Protein AF-A0A942U4V6-F1 (afdb_monomer)

Organism: NCBI:txid2833579

InterPro domains:
  IPR005122 Uracil-DNA glycosylase-like [PF03167] (26-165)
  IPR036895 Uracil-DNA glycosylase-like domain superfamily [G3DSA:3.40.470.10] (9-203)
  IPR036895 Uracil-DNA glycosylase-like domain superfamily [SSF52141] (14-164)

Solvent-accessible surface area (backbone atoms only — not comparable to full-atom values): 12822 Å² total; per-residue (Å²): 128,82,71,68,55,72,85,58,89,78,57,79,30,54,64,57,66,100,65,53,72,56,73,56,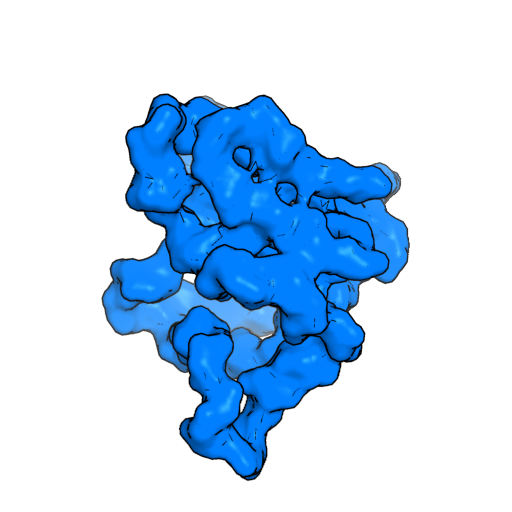49,36,28,42,75,58,9,42,26,35,38,32,34,48,48,51,73,40,62,74,82,61,47,62,72,77,74,80,55,61,48,44,55,62,38,30,56,72,61,53,86,80,80,66,99,82,76,65,88,76,42,66,71,63,54,52,35,47,66,28,26,53,72,62,44,72,22,52,46,33,85,63,24,31,16,35,36,42,45,30,74,34,39,30,69,54,100,46,66,82,60,34,71,90,45,70,43,69,59,56,49,49,50,54,47,59,66,26,45,56,38,50,50,50,44,69,58,32,88,93,42,57,76,46,48,31,40,37,21,40,20,65,73,31,37,62,51,44,45,69,72,35,42,70,71,61,44,98,85,70,47,76,74,89,59,60,54,48,68,22,60,39,76,48,88,94,46,77,41,72,28,38,38,35,50,63,37,56,67,90,77,48,55,72,67,58,26,42,54,51,17,53,56,52,49,60,55,49,68,76,79,109

Mean predicted aligned error: 9.07 Å

Nearest PDB structures (foldseek):
  5dmh-assembly1_A  TM=3.854E-01  e=7.808E-01  Cupriavidus necator H16
  8yo0-assembly1_A  TM=5.028E-01  e=3.844E+00  Homo sapiens
  8yp0-assembly1_A  TM=4.366E-01  e=3.220E+00  Homo sapiens
  1z2a-assembly1_A  TM=4.284E-01  e=4.325E+00  Mus musculus
  8fyt-assembly1_A  TM=3.192E-01  e=1.893E+00  Homo sapiens

Structure (mmCIF, N/CA/C/O backbone):
data_AF-A0A942U4V6-F1
#
_entry.id   AF-A0A942U4V6-F1
#
loop_
_atom_site.group_PDB
_atom_site.id
_atom_site.type_symbol
_atom_site.label_atom_id
_atom_site.label_alt_id
_atom_site.label_comp_id
_atom_site.label_asym_id
_atom_site.label_entity_id
_atom_site.label_seq_id
_atom_site.pdbx_PDB_ins_code
_atom_site.Cartn_x
_atom_site.Cartn_y
_atom_site.Cartn_z
_atom_site.occupancy
_atom_site.B_iso_or_equiv
_atom_site.auth_seq_id
_atom_site.auth_comp_id
_atom_site.auth_asym_id
_atom_site.auth_atom_id
_atom_site.pdbx_PDB_model_num
ATOM 1 N N . MET A 1 1 ? -7.421 8.532 -21.365 1.00 37.59 1 MET A N 1
ATOM 2 C CA . MET A 1 1 ? -6.337 9.389 -20.833 1.00 37.59 1 MET A CA 1
ATOM 3 C C . MET A 1 1 ? -5.077 8.546 -20.743 1.00 37.59 1 MET A C 1
ATOM 5 O O . MET A 1 1 ? -5.032 7.627 -19.939 1.00 37.59 1 MET A O 1
ATOM 9 N N . SER A 1 2 ? -4.100 8.791 -21.613 1.00 37.91 2 SER A N 1
ATOM 10 C CA . SER A 1 2 ? -2.783 8.152 -21.549 1.00 37.91 2 SER A CA 1
ATOM 11 C C . SER A 1 2 ? -2.014 8.687 -20.340 1.00 37.91 2 SER A C 1
ATOM 13 O O . SER A 1 2 ? -1.935 9.902 -20.167 1.00 37.91 2 SER A O 1
ATOM 15 N N . CYS A 1 3 ? -1.423 7.811 -19.525 1.00 40.84 3 CYS A N 1
ATOM 16 C CA . CYS A 1 3 ? -0.388 8.230 -18.584 1.00 40.84 3 CYS A CA 1
ATOM 17 C C . CYS A 1 3 ? 0.822 8.668 -19.415 1.00 40.84 3 CYS A C 1
ATOM 19 O O . CYS A 1 3 ? 1.577 7.829 -19.909 1.00 40.84 3 CYS A O 1
ATOM 21 N N . SER A 1 4 ? 0.992 9.972 -19.623 1.00 43.97 4 SER A N 1
ATOM 22 C CA . SER A 1 4 ? 2.191 10.540 -20.233 1.00 43.97 4 SER A CA 1
ATOM 23 C C . SER A 1 4 ? 3.357 10.446 -19.241 1.00 43.97 4 SER A C 1
ATOM 25 O O . SER A 1 4 ? 3.822 11.429 -18.676 1.00 43.97 4 SER A O 1
ATOM 27 N N . CYS A 1 5 ? 3.875 9.227 -19.062 1.00 48.19 5 CYS A N 1
ATOM 28 C CA . CYS A 1 5 ? 5.298 9.022 -18.761 1.00 48.19 5 CYS A CA 1
ATOM 29 C C . CYS A 1 5 ? 6.176 9.518 -19.939 1.00 48.19 5 CYS A C 1
ATOM 31 O O . CYS A 1 5 ? 7.380 9.716 -19.807 1.00 48.19 5 CYS A O 1
ATOM 33 N N . ILE A 1 6 ? 5.542 9.770 -21.087 1.00 39.44 6 ILE A N 1
ATOM 34 C CA . ILE A 1 6 ? 6.105 10.317 -22.312 1.00 39.44 6 ILE A CA 1
ATOM 35 C C . ILE A 1 6 ? 5.972 11.841 -22.248 1.00 39.44 6 ILE A C 1
ATOM 37 O O . ILE A 1 6 ? 4.879 12.346 -22.460 1.00 39.44 6 ILE A O 1
ATOM 41 N N . TYR A 1 7 ? 7.045 12.536 -21.868 1.00 36.88 7 TYR A N 1
ATOM 42 C CA . TYR A 1 7 ? 7.485 13.852 -22.389 1.00 36.88 7 TYR A CA 1
ATOM 43 C C . TYR A 1 7 ? 8.653 14.452 -21.571 1.00 36.88 7 TYR A C 1
ATOM 45 O O . TYR A 1 7 ? 8.867 15.660 -21.570 1.00 36.88 7 TYR A O 1
ATOM 53 N N . SER A 1 8 ? 9.487 13.630 -20.923 1.00 33.62 8 SER A N 1
ATOM 54 C CA . SER A 1 8 ? 10.860 14.045 -20.613 1.00 33.62 8 SER A CA 1
ATOM 55 C C . SER A 1 8 ? 11.837 12.993 -21.121 1.00 33.62 8 SER A C 1
ATOM 57 O O . SER A 1 8 ? 11.927 11.885 -20.594 1.00 33.62 8 SER A O 1
ATOM 59 N N . ILE A 1 9 ? 12.487 13.370 -22.217 1.00 38.22 9 ILE A N 1
ATOM 60 C CA . ILE A 1 9 ? 13.686 12.817 -22.848 1.00 38.22 9 ILE A CA 1
ATOM 61 C C . ILE A 1 9 ? 14.427 11.824 -21.925 1.00 38.22 9 ILE A C 1
ATOM 63 O O . ILE A 1 9 ? 14.943 12.222 -20.890 1.00 38.22 9 ILE A O 1
ATOM 67 N N . SER A 1 10 ? 14.470 10.551 -22.345 1.00 36.78 10 SER A N 1
ATOM 68 C CA . SER A 1 10 ? 15.216 9.397 -21.784 1.00 36.78 10 SER A CA 1
ATOM 69 C C . SER A 1 10 ? 14.518 8.410 -20.827 1.00 36.78 10 SER A C 1
ATOM 71 O O . SER A 1 10 ? 15.067 7.335 -20.580 1.00 36.78 10 SER A O 1
ATOM 73 N N . CYS A 1 11 ? 13.279 8.635 -20.376 1.00 42.03 11 CYS A N 1
ATOM 74 C CA . CYS A 1 11 ? 12.572 7.607 -19.592 1.00 42.03 11 CYS A CA 1
ATOM 75 C C . CYS A 1 11 ? 11.957 6.521 -20.498 1.00 42.03 11 CYS A C 1
ATOM 77 O O . CYS A 1 11 ? 10.941 6.749 -21.149 1.00 42.03 11 CYS A O 1
ATOM 79 N N . LYS A 1 12 ? 12.537 5.310 -20.521 1.00 50.81 12 LYS A N 1
ATOM 80 C CA . LYS A 1 12 ? 11.959 4.111 -21.175 1.00 50.81 12 LYS A CA 1
ATOM 81 C C . LYS A 1 12 ? 10.774 3.533 -20.378 1.00 50.81 12 LYS A C 1
ATOM 83 O O . LYS A 1 12 ? 10.746 2.340 -20.085 1.00 50.81 12 LYS A O 1
ATOM 88 N N . THR A 1 13 ? 9.821 4.366 -19.970 1.00 53.19 13 THR A N 1
ATOM 89 C CA . THR A 1 13 ? 8.661 3.943 -19.179 1.00 53.19 13 THR A CA 1
ATOM 90 C C . THR A 1 13 ? 7.388 4.161 -19.997 1.00 53.19 13 THR A C 1
ATOM 92 O O . THR A 1 13 ? 6.903 5.275 -20.158 1.00 53.19 13 THR A O 1
ATOM 95 N N . ASN A 1 14 ? 6.834 3.075 -20.542 1.00 58.12 14 ASN A N 1
ATOM 96 C CA . ASN A 1 14 ? 5.580 3.104 -21.297 1.00 58.12 14 ASN A CA 1
ATOM 97 C C . ASN A 1 14 ? 4.469 2.445 -20.474 1.00 58.12 14 ASN A C 1
ATOM 99 O O . ASN A 1 14 ? 4.614 1.313 -20.006 1.00 58.12 14 ASN A O 1
ATOM 103 N N . TYR A 1 15 ? 3.350 3.149 -20.302 1.00 64.25 15 TYR A N 1
ATOM 104 C CA . TYR A 1 15 ? 2.094 2.528 -19.891 1.00 64.25 15 TYR A CA 1
ATOM 105 C C . TYR A 1 15 ? 1.341 2.126 -21.158 1.00 64.25 15 TYR A C 1
ATOM 107 O O . TYR A 1 15 ? 0.675 2.951 -21.776 1.00 64.25 15 TYR A O 1
ATOM 115 N N . ASN A 1 16 ? 1.494 0.869 -21.564 1.00 67.88 16 ASN A N 1
ATOM 116 C CA . ASN A 1 16 ? 0.829 0.309 -22.736 1.00 67.88 16 ASN A CA 1
ATOM 117 C C . ASN A 1 16 ? -0.056 -0.858 -22.288 1.00 67.88 16 ASN A C 1
ATOM 119 O O . ASN A 1 16 ? 0.335 -2.023 -22.343 1.00 67.88 16 ASN A O 1
ATOM 123 N N . ARG A 1 17 ? -1.212 -0.509 -21.720 1.00 68.62 17 ARG A N 1
ATOM 124 C CA . ARG A 1 17 ? -2.234 -1.448 -21.252 1.00 68.62 17 ARG A CA 1
ATOM 125 C C . ARG A 1 17 ? -3.600 -0.978 -21.749 1.00 68.62 17 ARG A C 1
ATOM 127 O O . ARG A 1 17 ? -3.789 0.213 -21.984 1.00 68.62 17 ARG A O 1
ATOM 134 N N . ASP A 1 18 ? -4.523 -1.914 -21.897 1.00 70.88 18 ASP A N 1
ATOM 135 C CA . ASP A 1 18 ? -5.889 -1.729 -22.403 1.00 70.88 18 ASP A CA 1
ATOM 136 C C . ASP A 1 18 ? -6.878 -1.187 -21.355 1.00 70.88 18 ASP A C 1
ATOM 138 O O . ASP A 1 18 ? -8.040 -0.943 -21.662 1.00 70.88 18 ASP A O 1
ATOM 142 N N . TYR A 1 19 ? -6.408 -0.942 -20.133 1.00 72.75 19 TYR A N 1
ATOM 143 C CA . TYR A 1 19 ? -7.179 -0.364 -19.034 1.00 72.75 19 TYR A CA 1
ATOM 144 C C . TYR A 1 19 ? -6.554 0.938 -18.522 1.00 72.75 19 TYR A C 1
ATOM 146 O O . TYR A 1 19 ? -5.399 1.256 -18.807 1.00 72.75 19 TYR A O 1
ATOM 154 N N . ASN A 1 20 ? -7.310 1.716 -17.750 1.00 82.06 20 ASN A N 1
ATOM 155 C CA . ASN A 1 20 ? -6.855 2.983 -17.192 1.00 82.06 20 ASN A CA 1
ATOM 156 C C . ASN A 1 20 ? -5.813 2.758 -16.074 1.00 82.06 20 ASN A C 1
ATOM 158 O O . ASN A 1 20 ? -5.966 1.849 -15.254 1.00 82.06 20 ASN A O 1
ATOM 162 N N . PRO A 1 21 ? -4.781 3.614 -15.950 1.00 83.50 21 PRO A N 1
ATOM 163 C CA . PRO A 1 21 ? -3.884 3.646 -14.792 1.00 83.50 21 PRO A CA 1
ATOM 164 C C . PRO A 1 21 ? -4.571 3.561 -13.417 1.00 83.50 21 PRO A C 1
ATOM 166 O O . PRO A 1 21 ? -4.010 2.959 -12.499 1.00 83.50 21 PRO A O 1
ATOM 169 N N . THR A 1 22 ? -5.774 4.121 -13.260 1.00 87.31 22 THR A N 1
ATOM 170 C CA . THR A 1 22 ? -6.566 4.047 -12.016 1.00 87.31 22 THR A CA 1
ATOM 171 C C . THR A 1 22 ? -7.142 2.656 -11.747 1.00 87.31 22 THR A C 1
ATOM 173 O O . THR A 1 22 ? -7.401 2.305 -10.604 1.00 87.31 22 THR A O 1
ATOM 176 N N . GLU A 1 23 ? -7.279 1.817 -12.768 1.00 84.25 23 GLU A N 1
ATOM 177 C CA . GLU A 1 23 ? -7.755 0.431 -12.666 1.00 84.25 23 GLU A CA 1
ATOM 178 C C . GLU A 1 23 ? -6.598 -0.562 -12.456 1.00 84.25 23 GLU A C 1
ATOM 180 O O . GLU A 1 23 ? -6.779 -1.782 -12.522 1.00 84.25 23 GLU A O 1
ATOM 185 N N . PHE A 1 24 ? -5.370 -0.067 -12.264 1.00 85.88 24 PHE A N 1
ATOM 186 C CA . PHE A 1 24 ? -4.205 -0.912 -12.034 1.00 85.88 24 PHE A CA 1
ATOM 187 C C . PHE A 1 24 ? -4.202 -1.458 -10.603 1.00 85.88 24 PHE A C 1
ATOM 189 O O . PHE A 1 24 ? -3.824 -0.751 -9.670 1.00 85.88 24 PHE A O 1
ATOM 196 N N . PHE A 1 25 ? -4.590 -2.725 -10.471 1.00 85.44 25 PHE A N 1
ATOM 197 C CA . PHE A 1 25 ? -4.471 -3.543 -9.270 1.00 85.44 25 PHE A CA 1
ATOM 198 C C . PHE A 1 25 ? -4.084 -4.971 -9.653 1.00 85.44 25 PHE A C 1
ATOM 200 O O . PHE A 1 25 ? -4.467 -5.464 -10.716 1.00 85.44 25 PHE A O 1
ATOM 207 N N . PHE A 1 26 ? -3.382 -5.639 -8.750 1.00 83.81 26 PHE A N 1
ATOM 208 C CA . PHE A 1 26 ? -3.315 -7.088 -8.677 1.00 83.81 26 PHE A CA 1
ATOM 209 C C . PHE A 1 26 ? -4.116 -7.570 -7.459 1.00 83.81 26 PHE A C 1
ATOM 211 O O . PHE A 1 26 ? -4.042 -6.965 -6.386 1.00 83.81 26 PHE A O 1
ATOM 218 N N . GLY A 1 27 ? -4.874 -8.657 -7.619 1.00 83.12 27 GLY A N 1
ATOM 219 C CA . GLY A 1 27 ? -5.820 -9.133 -6.604 1.00 83.12 27 GLY A CA 1
ATOM 220 C C . GLY A 1 27 ? -7.146 -8.365 -6.611 1.00 83.12 27 GLY A C 1
ATOM 221 O O . GLY A 1 27 ? -7.486 -7.715 -7.597 1.00 83.12 27 GLY A O 1
ATOM 222 N N . TYR A 1 28 ? -7.903 -8.465 -5.516 1.00 87.56 28 TYR A N 1
ATOM 223 C CA . TYR A 1 28 ? -9.231 -7.859 -5.383 1.00 87.56 28 TYR A CA 1
ATOM 224 C C . TYR A 1 28 ? -9.128 -6.413 -4.875 1.00 87.56 28 TYR A C 1
ATOM 226 O O . TYR A 1 28 ? -8.723 -6.231 -3.729 1.00 87.56 28 TYR A O 1
ATOM 234 N N . PRO A 1 29 ? -9.527 -5.381 -5.642 1.00 91.06 29 PRO A N 1
ATOM 235 C CA . PRO A 1 29 ? -9.407 -3.978 -5.219 1.00 91.06 29 PRO A CA 1
ATOM 236 C C . PRO A 1 29 ? -10.124 -3.636 -3.899 1.00 91.06 29 PRO A C 1
ATOM 238 O O . PRO A 1 29 ? -9.647 -2.786 -3.156 1.00 91.06 29 PRO A O 1
ATOM 241 N N . ASN A 1 30 ? -11.202 -4.354 -3.559 1.00 93.12 30 ASN A N 1
ATOM 242 C CA . ASN A 1 30 ? -11.940 -4.219 -2.290 1.00 93.12 30 ASN A CA 1
ATOM 243 C C . ASN A 1 30 ? -11.278 -4.940 -1.100 1.00 93.12 30 ASN A C 1
ATOM 245 O O . ASN A 1 30 ? -11.906 -5.199 -0.081 1.00 93.12 30 ASN A O 1
ATOM 249 N N . SER A 1 31 ? -10.006 -5.320 -1.219 1.00 93.75 31 SER A N 1
ATOM 250 C CA . SER A 1 31 ? -9.275 -5.949 -0.119 1.00 93.75 31 SER A CA 1
ATOM 251 C C . SER A 1 31 ? -9.104 -4.998 1.064 1.00 93.75 31 SER A C 1
ATOM 253 O O . SER A 1 31 ? -8.770 -3.826 0.887 1.00 93.75 31 SER A O 1
ATOM 255 N N . LYS A 1 32 ? -9.199 -5.535 2.288 1.00 95.50 32 LYS A N 1
ATOM 256 C CA . LYS A 1 32 ? -8.973 -4.768 3.526 1.00 95.50 32 LYS A CA 1
ATOM 257 C C . LYS A 1 32 ? -7.544 -4.227 3.637 1.00 95.50 32 LYS A C 1
ATOM 259 O O . LYS A 1 32 ? -7.314 -3.259 4.363 1.00 95.50 32 LYS A O 1
ATOM 264 N N . ILE A 1 33 ? -6.588 -4.877 2.972 1.00 97.75 33 ILE A N 1
ATOM 265 C CA . ILE A 1 33 ? -5.169 -4.522 2.989 1.00 97.75 33 ILE A CA 1
ATOM 266 C C . ILE A 1 33 ? -4.728 -4.169 1.573 1.00 97.75 33 ILE A C 1
ATOM 268 O O . ILE A 1 33 ? -4.885 -4.970 0.649 1.00 97.75 33 ILE A O 1
ATOM 272 N N . TRP A 1 34 ? -4.123 -2.996 1.409 1.00 97.50 34 TRP A N 1
ATOM 273 C CA . TRP A 1 34 ? -3.463 -2.595 0.170 1.00 97.50 34 TRP A CA 1
ATOM 274 C C . TRP A 1 34 ? -1.949 -2.562 0.367 1.00 97.50 34 TRP A C 1
ATOM 276 O O . TRP A 1 34 ? -1.432 -1.838 1.214 1.00 97.50 34 TRP A O 1
ATOM 286 N N . LEU A 1 35 ? -1.222 -3.320 -0.448 1.00 96.38 35 LEU A N 1
ATOM 287 C CA . LEU A 1 35 ? 0.225 -3.224 -0.592 1.00 96.38 35 LEU A CA 1
ATOM 288 C C . LEU A 1 35 ? 0.546 -2.288 -1.756 1.00 96.38 35 LEU A C 1
ATOM 290 O O . LEU A 1 35 ? 0.218 -2.587 -2.902 1.00 96.38 35 LEU A O 1
ATOM 294 N N . ILE A 1 36 ? 1.215 -1.174 -1.472 1.00 96.12 36 ILE A N 1
ATOM 295 C CA . ILE A 1 36 ? 1.564 -0.188 -2.493 1.00 96.12 36 ILE A CA 1
ATOM 296 C C . ILE A 1 36 ? 3.058 -0.278 -2.797 1.00 96.12 36 ILE A C 1
ATOM 298 O O . ILE A 1 36 ? 3.899 0.069 -1.963 1.00 96.12 36 ILE A O 1
ATOM 302 N N . GLY A 1 37 ? 3.379 -0.768 -3.993 1.00 92.44 37 GLY A N 1
ATOM 303 C CA . GLY A 1 37 ? 4.720 -0.780 -4.561 1.00 92.44 37 GLY A CA 1
ATOM 304 C C . GLY A 1 37 ? 5.091 0.550 -5.214 1.00 92.44 37 GLY A C 1
ATOM 305 O O . GLY A 1 37 ? 4.289 1.480 -5.324 1.00 92.44 37 GLY A O 1
ATOM 306 N N . VAL A 1 38 ? 6.353 0.670 -5.624 1.00 88.25 38 VAL A N 1
ATOM 307 C CA . VAL A 1 38 ? 6.821 1.876 -6.313 1.00 88.25 38 VAL A CA 1
ATOM 308 C C . VAL A 1 38 ? 6.409 1.838 -7.779 1.00 88.25 38 VAL A C 1
ATOM 310 O O . VAL A 1 38 ? 5.795 2.788 -8.261 1.00 88.25 38 VAL A O 1
ATOM 313 N N . ASN A 1 39 ? 6.759 0.759 -8.475 1.00 86.12 39 ASN A N 1
ATOM 314 C CA . ASN A 1 39 ? 6.426 0.529 -9.867 1.00 86.12 39 ASN A CA 1
ATOM 315 C C . ASN A 1 39 ? 6.548 -0.965 -10.222 1.00 86.12 39 ASN A C 1
ATOM 317 O O . ASN A 1 39 ? 7.332 -1.686 -9.592 1.00 86.12 39 ASN A O 1
ATOM 321 N N . PRO A 1 40 ? 5.889 -1.407 -11.304 1.00 77.44 40 PRO A N 1
ATOM 322 C CA . PRO A 1 40 ? 6.093 -2.735 -11.856 1.00 77.44 40 PRO A CA 1
ATOM 323 C C . PRO A 1 40 ? 7.526 -2.904 -12.384 1.00 77.44 40 PRO A C 1
ATOM 325 O O . PRO A 1 40 ? 7.938 -2.208 -13.320 1.00 77.44 40 PRO A O 1
ATOM 328 N N . ALA A 1 41 ? 8.264 -3.864 -11.822 1.00 71.25 41 ALA A N 1
ATOM 329 C CA . ALA A 1 41 ? 9.580 -4.257 -12.316 1.00 71.25 41 ALA A CA 1
ATOM 330 C C . ALA A 1 41 ? 9.447 -5.264 -13.471 1.00 71.25 41 ALA A C 1
ATOM 332 O O . ALA A 1 41 ? 8.766 -6.281 -13.337 1.00 71.25 41 ALA A O 1
ATOM 333 N N . GLY A 1 42 ? 10.111 -5.008 -14.598 1.00 63.19 42 GLY A N 1
ATOM 334 C CA . GLY A 1 42 ? 10.118 -5.940 -15.727 1.00 63.19 42 GLY A CA 1
ATOM 335 C C . GLY A 1 42 ? 11.015 -5.495 -16.884 1.00 63.19 42 GLY A C 1
ATOM 336 O O . GLY A 1 42 ? 11.343 -4.311 -16.991 1.00 63.19 42 GLY A O 1
ATOM 337 N N . PRO A 1 43 ? 11.442 -6.423 -17.759 1.00 54.09 43 PRO A N 1
ATOM 338 C CA . PRO A 1 43 ? 12.219 -6.077 -18.946 1.00 54.09 43 PRO A CA 1
ATOM 339 C C . PRO A 1 43 ? 11.393 -5.192 -19.895 1.00 54.09 43 PRO A C 1
ATOM 341 O O . PRO A 1 43 ? 10.191 -5.397 -20.059 1.00 54.09 43 PRO A O 1
ATOM 344 N N . VAL A 1 44 ? 12.046 -4.219 -20.545 1.00 51.03 44 VAL A N 1
ATOM 345 C CA . VAL A 1 44 ? 11.405 -3.203 -21.416 1.00 51.03 44 VAL A CA 1
ATOM 346 C C . VAL A 1 44 ? 10.553 -3.838 -22.527 1.00 51.03 44 VAL A C 1
ATOM 348 O O . VAL A 1 44 ? 9.525 -3.291 -22.920 1.00 51.03 44 VAL A O 1
ATOM 351 N N . GLU A 1 45 ? 10.947 -5.020 -22.995 1.00 47.50 45 GLU A N 1
ATOM 352 C CA . GLU A 1 45 ? 10.303 -5.768 -24.082 1.00 47.50 45 GLU A CA 1
ATOM 353 C C . GLU A 1 45 ? 8.951 -6.392 -23.686 1.00 47.50 45 GLU A C 1
ATOM 355 O O . GLU A 1 45 ? 8.109 -6.623 -24.545 1.00 47.50 45 GLU A O 1
ATOM 360 N N . GLN A 1 46 ? 8.686 -6.588 -22.387 1.00 49.28 46 GLN A N 1
ATOM 361 C CA . GLN A 1 46 ? 7.396 -7.090 -21.880 1.00 49.28 46 GLN A CA 1
ATOM 362 C C . GLN A 1 46 ? 6.353 -5.976 -21.677 1.00 49.28 46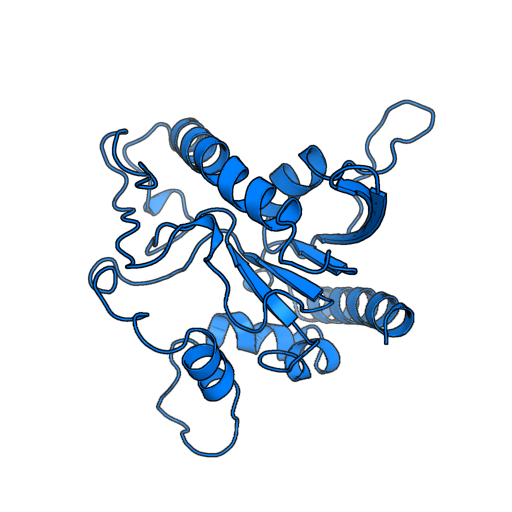 GLN A C 1
ATOM 364 O O . GLN A 1 46 ? 5.270 -6.220 -21.146 1.00 49.28 46 GLN A O 1
ATOM 369 N N . SER A 1 47 ? 6.660 -4.749 -22.111 1.00 47.88 47 SER A N 1
ATOM 370 C CA . SER A 1 47 ? 5.750 -3.600 -22.034 1.00 47.88 47 SER A CA 1
ATOM 371 C C . SER A 1 47 ? 4.540 -3.700 -22.971 1.00 47.88 47 SER A C 1
ATOM 373 O O . SER A 1 47 ? 3.630 -2.886 -22.853 1.00 47.88 47 SER A O 1
ATOM 375 N N . GLY A 1 48 ? 4.496 -4.688 -23.871 1.00 41.75 48 GLY A N 1
ATOM 376 C CA . GLY A 1 48 ? 3.345 -4.980 -24.722 1.00 41.75 48 GLY A CA 1
ATOM 377 C C . GLY A 1 48 ? 2.642 -6.272 -24.308 1.00 41.75 48 GLY A C 1
ATOM 378 O O . GLY A 1 48 ? 3.238 -7.342 -24.316 1.00 41.75 48 GLY A O 1
ATOM 379 N N . ASN A 1 49 ? 1.352 -6.173 -23.995 1.00 40.28 49 ASN A N 1
ATOM 380 C CA . ASN A 1 49 ? 0.363 -7.261 -24.035 1.00 40.28 49 ASN A CA 1
ATOM 381 C C . ASN A 1 49 ? 0.449 -8.417 -23.013 1.00 40.28 49 ASN A C 1
ATOM 383 O O . ASN A 1 49 ? -0.469 -9.233 -22.975 1.00 40.28 49 ASN A O 1
ATOM 387 N N . HIS A 1 50 ? 1.453 -8.506 -22.135 1.00 40.47 50 HIS A N 1
ATOM 388 C CA . HIS A 1 50 ? 1.578 -9.665 -21.225 1.00 40.47 50 HIS A CA 1
ATOM 389 C C . HIS A 1 50 ? 0.669 -9.667 -19.978 1.00 40.47 50 HIS A C 1
ATOM 391 O O . HIS A 1 50 ? 0.666 -10.647 -19.239 1.00 40.47 50 HIS A O 1
ATOM 397 N N . PHE A 1 51 ? -0.128 -8.620 -19.749 1.00 47.66 51 PHE A N 1
ATOM 398 C CA . PHE A 1 51 ? -1.069 -8.540 -18.616 1.00 47.66 51 PHE A CA 1
ATOM 399 C C . PHE A 1 51 ? -2.527 -8.346 -19.071 1.00 47.66 51 PHE A C 1
ATOM 401 O O . PHE A 1 51 ? -3.313 -7.718 -18.371 1.00 47.66 51 PHE A O 1
ATOM 408 N N . VAL A 1 52 ? -2.867 -8.863 -20.258 1.00 39.78 52 VAL A N 1
ATOM 409 C CA . VAL A 1 52 ? -4.202 -8.768 -20.896 1.00 39.78 52 VAL A CA 1
ATOM 410 C C . VAL A 1 52 ? -5.104 -9.970 -20.528 1.00 39.78 52 VAL A C 1
ATOM 412 O O . VAL A 1 52 ? -6.153 -10.196 -21.115 1.00 39.78 52 VAL A O 1
ATOM 415 N N . GLY A 1 53 ? -4.713 -10.771 -19.534 1.00 43.44 53 GLY A N 1
ATOM 416 C CA . GLY A 1 53 ? -5.573 -11.791 -18.921 1.00 43.44 53 GLY A CA 1
ATOM 417 C C . GLY A 1 53 ? -6.100 -11.305 -17.575 1.00 43.44 53 GLY A C 1
ATOM 418 O O . GLY A 1 53 ? -5.448 -10.463 -16.959 1.00 43.44 53 GLY A O 1
ATOM 419 N N . ASP A 1 54 ? -7.249 -11.835 -17.128 1.00 46.84 54 ASP A N 1
ATOM 420 C CA . ASP A 1 54 ? -7.882 -11.548 -15.830 1.00 46.84 54 ASP A CA 1
ATOM 421 C C . ASP A 1 54 ? -6.819 -11.242 -14.763 1.00 46.84 54 ASP A C 1
ATOM 423 O O . ASP A 1 54 ? -6.114 -12.141 -14.296 1.00 46.84 54 ASP A O 1
ATOM 427 N N . LYS A 1 55 ? -6.657 -9.954 -14.410 1.00 56.72 55 LYS A N 1
ATOM 428 C CA . LYS A 1 55 ? -5.634 -9.458 -13.458 1.00 56.72 55 LYS A CA 1
ATOM 429 C C . LYS A 1 55 ? -5.655 -10.259 -12.161 1.00 56.72 55 LYS A C 1
ATOM 431 O O . LYS A 1 55 ? -4.632 -10.465 -11.507 1.00 56.72 55 LYS A O 1
ATOM 436 N N . LEU A 1 56 ? -6.861 -10.702 -11.827 1.00 52.38 56 LEU A N 1
ATOM 437 C CA . LEU A 1 56 ? -7.179 -11.574 -10.731 1.00 52.38 56 LEU A CA 1
ATOM 438 C C . LEU A 1 56 ? -6.636 -12.989 -10.947 1.00 52.38 56 LEU A C 1
ATOM 440 O O . LEU A 1 56 ? -5.880 -13.452 -10.110 1.00 52.38 56 LEU A O 1
ATOM 444 N N . ASN A 1 57 ? -6.924 -13.640 -12.075 1.00 50.28 57 ASN A N 1
ATOM 445 C CA . ASN A 1 57 ? -6.429 -14.984 -12.375 1.00 50.28 57 ASN A CA 1
ATOM 446 C C . ASN A 1 57 ? -4.901 -15.026 -12.475 1.00 50.28 57 ASN A C 1
ATOM 448 O O . ASN A 1 57 ? -4.293 -15.933 -11.920 1.00 50.28 57 ASN A O 1
ATOM 452 N N . HIS A 1 58 ? -4.244 -14.040 -13.095 1.00 55.69 58 HIS A N 1
ATOM 453 C CA . HIS A 1 58 ? -2.773 -14.017 -13.161 1.00 55.69 58 HIS A CA 1
ATOM 454 C C . HIS A 1 58 ? -2.134 -13.884 -11.770 1.00 55.69 58 HIS A C 1
ATOM 456 O O . HIS A 1 58 ? -1.152 -14.559 -11.463 1.00 55.69 58 HIS A O 1
ATOM 462 N N . PHE A 1 59 ? -2.724 -13.060 -10.900 1.00 60.72 59 PHE A N 1
ATOM 463 C CA . PHE A 1 59 ? -2.283 -12.923 -9.514 1.00 60.72 59 PHE A CA 1
ATOM 464 C C . PHE A 1 59 ? -2.608 -14.177 -8.687 1.00 60.72 59 PHE A C 1
ATOM 466 O O . PHE A 1 59 ? -1.707 -14.742 -8.082 1.00 60.72 59 PHE A O 1
ATOM 473 N N . ILE A 1 60 ? -3.850 -14.668 -8.716 1.00 55.41 60 ILE A N 1
ATOM 474 C CA . ILE A 1 60 ? -4.313 -15.870 -8.001 1.00 55.41 60 ILE A CA 1
ATOM 475 C C . ILE A 1 60 ? -3.515 -17.106 -8.413 1.00 55.41 60 ILE A C 1
ATOM 477 O O . ILE A 1 60 ? -3.017 -17.820 -7.545 1.00 55.41 60 ILE A O 1
ATOM 481 N N . HIS A 1 61 ? -3.337 -17.353 -9.714 1.00 53.06 61 HIS A N 1
ATOM 482 C CA . HIS A 1 61 ? -2.515 -18.466 -10.188 1.00 53.06 61 HIS A CA 1
ATOM 483 C C . HIS A 1 61 ? -1.061 -18.298 -9.737 1.00 53.06 61 HIS A C 1
ATOM 485 O O . HIS A 1 61 ? -0.461 -19.284 -9.312 1.00 53.06 61 HIS A O 1
AT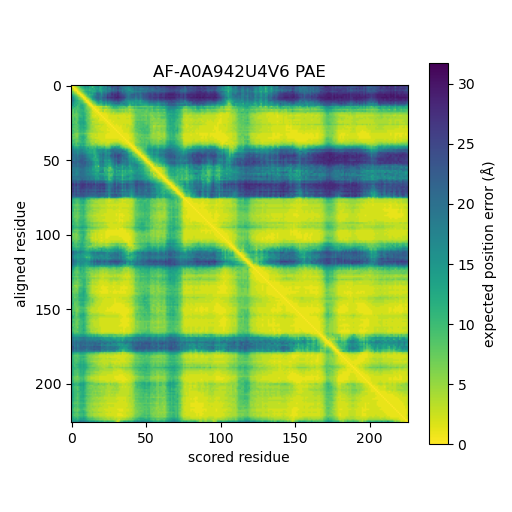OM 491 N N . GLY A 1 62 ? -0.546 -17.061 -9.715 1.00 51.75 62 GLY A N 1
ATOM 492 C CA . GLY A 1 62 ? 0.758 -16.685 -9.158 1.00 51.75 62 GLY A CA 1
ATOM 493 C C . GLY A 1 62 ? 1.022 -17.134 -7.720 1.00 51.75 62 GLY A C 1
ATOM 494 O O . GLY A 1 62 ? 2.172 -17.405 -7.373 1.00 51.75 62 GLY A O 1
ATOM 495 N N . PHE A 1 63 ? -0.028 -17.250 -6.902 1.00 53.06 63 PHE A N 1
ATOM 496 C CA . PHE A 1 63 ? 0.040 -17.716 -5.511 1.00 53.06 63 PHE A CA 1
ATOM 497 C C . PHE A 1 63 ? -0.578 -19.097 -5.285 1.00 53.06 63 PHE A C 1
ATOM 499 O O . PHE A 1 63 ? -0.494 -19.621 -4.174 1.00 53.06 63 PHE A O 1
ATOM 506 N N . SER A 1 64 ? -1.181 -19.712 -6.305 1.00 50.94 64 SER A N 1
ATOM 507 C CA . SER A 1 64 ? -1.648 -21.092 -6.222 1.00 50.94 64 SER A CA 1
ATOM 508 C C . SER A 1 64 ? -0.421 -22.005 -6.173 1.00 50.94 64 SER A C 1
ATOM 510 O O . SER A 1 64 ? 0.202 -22.319 -7.186 1.00 50.94 64 SER A O 1
ATOM 512 N N . LEU A 1 65 ? -0.043 -22.384 -4.950 1.00 48.97 65 LEU A N 1
ATOM 513 C CA . LEU A 1 65 ? 1.132 -23.191 -4.607 1.00 48.97 65 LEU A CA 1
ATOM 514 C C . LEU A 1 65 ? 1.114 -24.610 -5.200 1.00 48.97 65 LEU A C 1
ATOM 516 O O . LEU A 1 65 ? 2.050 -25.373 -4.965 1.00 48.97 65 LEU A O 1
ATOM 520 N N . GLU A 1 66 ? 0.068 -24.995 -5.932 1.00 45.22 66 GLU A N 1
ATOM 521 C CA . GLU A 1 66 ? -0.246 -26.409 -6.071 1.00 45.22 66 GLU A CA 1
ATOM 522 C C . GLU A 1 66 ? 0.413 -27.143 -7.236 1.00 45.22 66 GLU A C 1
ATOM 524 O O . GLU A 1 66 ? 0.544 -28.348 -7.089 1.00 45.22 66 GLU A O 1
ATOM 529 N N . ASN A 1 67 ? 0.891 -26.538 -8.339 1.00 38.47 67 ASN A N 1
ATOM 530 C CA . ASN A 1 67 ? 1.258 -27.401 -9.486 1.00 38.47 67 ASN A CA 1
ATOM 531 C C . ASN A 1 67 ? 2.398 -27.006 -10.439 1.00 38.47 67 ASN A C 1
ATOM 533 O O . ASN A 1 67 ? 2.564 -27.697 -11.441 1.00 38.47 67 ASN A O 1
ATOM 537 N N . ASP A 1 68 ? 3.235 -25.990 -10.188 1.00 43.66 68 ASP A N 1
ATOM 538 C CA . ASP A 1 68 ? 4.311 -25.725 -11.165 1.00 43.66 68 ASP A CA 1
ATOM 539 C C . ASP A 1 68 ? 5.581 -25.081 -10.582 1.00 43.66 68 ASP A C 1
ATOM 541 O O . ASP A 1 68 ? 5.700 -23.862 -10.443 1.00 43.66 68 ASP A O 1
ATOM 545 N N . LYS A 1 69 ? 6.578 -25.921 -10.264 1.00 41.31 69 LYS A N 1
ATOM 546 C CA . LYS A 1 69 ? 7.878 -25.516 -9.688 1.00 41.31 69 LYS A CA 1
ATOM 547 C C . LYS A 1 69 ? 8.723 -24.622 -10.612 1.00 41.31 69 LYS A C 1
ATOM 549 O O . LYS A 1 69 ? 9.703 -24.052 -10.145 1.00 41.31 69 LYS A O 1
ATOM 554 N N . ASN A 1 70 ? 8.359 -24.478 -11.890 1.00 40.56 70 ASN A N 1
ATOM 555 C CA . ASN A 1 70 ? 9.166 -23.773 -12.894 1.00 40.56 70 ASN A CA 1
ATOM 556 C C . ASN A 1 70 ? 8.507 -22.523 -13.501 1.00 40.56 70 ASN A C 1
ATOM 558 O O . ASN A 1 70 ? 9.133 -21.864 -14.333 1.00 40.56 70 ASN A O 1
ATOM 562 N N . LYS A 1 71 ? 7.278 -22.155 -13.111 1.00 41.34 71 LYS A N 1
ATOM 563 C CA . LYS A 1 71 ? 6.517 -21.126 -13.847 1.00 41.34 71 LYS A CA 1
ATOM 564 C C . LYS A 1 71 ? 6.628 -19.700 -13.316 1.00 41.34 71 LYS A C 1
ATOM 566 O O . LYS A 1 71 ? 6.210 -18.765 -13.996 1.00 41.34 71 LYS A O 1
ATOM 571 N N . TYR A 1 72 ? 7.243 -19.492 -12.156 1.00 41.00 72 TYR A N 1
ATOM 572 C CA . TYR A 1 72 ? 7.247 -18.177 -11.527 1.00 41.00 72 TYR A CA 1
ATOM 573 C C . TYR A 1 72 ? 8.652 -17.608 -11.342 1.00 41.00 72 TYR A C 1
ATOM 575 O O . TYR A 1 72 ? 9.320 -17.826 -10.341 1.00 41.00 72 TYR A O 1
ATOM 583 N N . LYS A 1 73 ? 9.083 -16.797 -12.312 1.00 42.19 73 LYS A N 1
ATOM 584 C CA . LYS A 1 73 ? 10.102 -15.751 -12.100 1.00 42.19 73 LYS A CA 1
ATOM 585 C C . LYS A 1 73 ? 9.485 -14.413 -11.650 1.00 42.19 73 LYS A C 1
ATOM 587 O O . LYS A 1 73 ? 10.219 -13.477 -11.362 1.00 42.19 73 LYS A O 1
ATOM 592 N N . GLN A 1 74 ? 8.153 -14.337 -11.530 1.00 44.62 74 GLN A N 1
ATOM 593 C CA . GLN A 1 74 ? 7.427 -13.233 -10.877 1.00 44.62 74 GLN A CA 1
ATOM 594 C C . GLN A 1 74 ? 7.352 -13.364 -9.335 1.00 44.62 74 GLN A C 1
ATOM 596 O O . GLN A 1 74 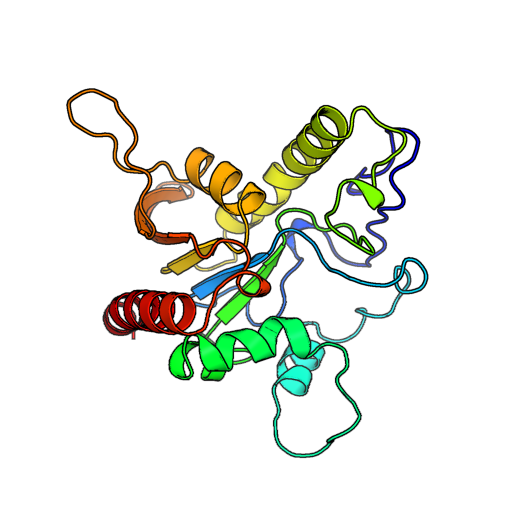? 6.923 -12.426 -8.669 1.00 44.62 74 GLN A O 1
ATOM 601 N N . THR A 1 75 ? 7.792 -14.481 -8.737 1.00 51.66 75 THR A N 1
ATOM 602 C CA . THR A 1 75 ? 7.572 -14.799 -7.307 1.00 51.66 75 THR A CA 1
ATOM 603 C C . THR A 1 75 ? 8.650 -14.332 -6.329 1.00 51.66 75 THR A C 1
ATOM 605 O O . THR A 1 75 ? 8.465 -14.510 -5.127 1.00 51.66 75 THR A O 1
ATOM 608 N N . ASP A 1 76 ? 9.735 -13.682 -6.760 1.00 66.06 76 ASP A N 1
ATOM 609 C CA . ASP A 1 76 ? 10.745 -13.207 -5.796 1.00 66.06 76 ASP A CA 1
ATOM 610 C C . ASP A 1 76 ? 10.237 -12.005 -4.979 1.00 66.06 76 ASP A C 1
ATOM 612 O O . ASP A 1 76 ? 10.454 -11.933 -3.775 1.00 66.06 76 ASP A O 1
ATOM 616 N N . TYR A 1 77 ? 9.484 -11.078 -5.586 1.00 78.31 77 TYR A N 1
ATOM 617 C CA . TYR A 1 77 ? 8.980 -9.907 -4.858 1.00 78.31 77 TYR A CA 1
ATOM 618 C C . TYR A 1 77 ? 7.975 -10.286 -3.763 1.00 78.31 77 TYR A C 1
ATOM 620 O O . TYR A 1 77 ? 8.205 -10.000 -2.588 1.00 78.31 77 TYR A O 1
ATOM 628 N N . PHE A 1 78 ? 6.876 -10.947 -4.134 1.00 82.25 78 PHE A N 1
ATOM 629 C CA . PHE A 1 78 ? 5.829 -11.295 -3.176 1.00 82.25 78 PHE A CA 1
ATOM 630 C C . PHE A 1 78 ? 6.238 -12.443 -2.245 1.00 82.25 78 PHE A C 1
ATOM 632 O O . PHE A 1 78 ? 5.894 -12.421 -1.065 1.00 82.25 78 PHE A O 1
ATOM 639 N N . GLY A 1 79 ? 7.040 -13.403 -2.725 1.00 80.81 79 GLY A N 1
ATOM 640 C CA . GLY A 1 79 ? 7.571 -14.500 -1.908 1.00 80.81 79 GLY A CA 1
ATOM 641 C C . GLY A 1 79 ? 8.416 -14.016 -0.728 1.00 80.81 79 GLY A C 1
ATOM 642 O O . GLY A 1 79 ? 8.423 -14.634 0.334 1.00 80.81 79 GLY A O 1
ATOM 643 N N . ARG A 1 80 ? 9.062 -12.847 -0.839 1.00 85.44 80 ARG A N 1
ATOM 644 C CA . ARG A 1 80 ? 9.812 -12.246 0.278 1.00 85.44 80 ARG A CA 1
ATOM 645 C C . ARG A 1 80 ? 8.935 -11.887 1.474 1.00 85.44 80 ARG A C 1
ATOM 647 O O . ARG A 1 80 ? 9.445 -11.876 2.595 1.00 85.44 80 ARG A O 1
ATOM 654 N N . PHE A 1 81 ? 7.637 -11.652 1.277 1.00 90.31 81 PHE A N 1
ATOM 655 C CA . PHE A 1 81 ? 6.714 -11.409 2.385 1.00 90.31 81 PHE A CA 1
ATOM 656 C C . PHE A 1 81 ? 6.469 -12.657 3.235 1.00 90.31 81 PHE A C 1
ATOM 658 O O . PHE A 1 81 ? 6.135 -12.500 4.402 1.00 90.31 81 PHE A O 1
ATOM 665 N N . GLN A 1 82 ? 6.737 -13.867 2.730 1.00 90.12 82 GLN A N 1
ATOM 666 C CA . GLN A 1 82 ? 6.661 -15.100 3.523 1.00 90.12 82 GLN A CA 1
ATOM 667 C C . GLN A 1 82 ? 7.586 -15.053 4.751 1.00 90.12 82 GLN A C 1
ATOM 669 O O . GLN A 1 82 ? 7.232 -15.548 5.817 1.00 90.12 82 GLN A O 1
ATOM 674 N N . LYS A 1 83 ? 8.760 -14.420 4.614 1.00 90.31 83 LYS A N 1
ATOM 675 C CA . LYS A 1 83 ? 9.715 -14.206 5.716 1.00 90.31 83 LYS A CA 1
ATOM 676 C C . LYS A 1 83 ? 9.369 -13.011 6.606 1.00 90.31 83 LYS A C 1
ATOM 678 O O . LYS A 1 83 ? 9.942 -12.882 7.682 1.00 90.31 83 LYS A O 1
ATOM 683 N N . VAL A 1 84 ? 8.498 -12.118 6.137 1.00 94.06 84 VAL A N 1
ATOM 684 C CA . VAL A 1 84 ? 8.006 -10.981 6.922 1.00 94.06 84 VAL A CA 1
ATOM 685 C C . VAL A 1 84 ? 6.828 -11.452 7.766 1.00 94.06 84 VAL A C 1
ATOM 687 O O . VAL A 1 84 ? 6.934 -11.482 8.980 1.00 94.06 84 VAL A O 1
ATOM 690 N N . SER A 1 85 ? 5.740 -11.887 7.134 1.00 95.44 85 SER A N 1
ATOM 691 C CA . SER A 1 85 ? 4.558 -12.426 7.802 1.00 95.44 85 SER A CA 1
ATOM 692 C C . SER A 1 85 ? 3.934 -13.513 6.933 1.00 95.44 85 SER A C 1
ATOM 694 O O . SER A 1 85 ? 3.433 -13.249 5.836 1.00 95.44 85 SER A O 1
ATOM 696 N N . MET A 1 86 ? 3.920 -14.744 7.448 1.00 93.25 86 MET A N 1
ATOM 697 C CA . MET A 1 86 ? 3.224 -15.856 6.799 1.00 93.25 86 MET A CA 1
ATOM 698 C C . MET A 1 86 ? 1.716 -15.583 6.727 1.00 93.25 86 MET A C 1
ATOM 700 O O . MET A 1 86 ? 1.073 -15.920 5.734 1.00 93.25 86 MET A O 1
ATOM 704 N N . LYS A 1 87 ? 1.153 -14.929 7.754 1.00 95.19 87 LYS A N 1
ATOM 705 C CA . LYS A 1 87 ? -0.265 -14.561 7.793 1.00 95.19 87 LYS A CA 1
ATOM 706 C C . LYS A 1 87 ? -0.622 -13.598 6.658 1.00 95.19 87 LYS A C 1
ATOM 708 O O . LYS A 1 87 ? -1.579 -13.864 5.937 1.00 95.19 87 LYS A O 1
ATOM 713 N N . LEU A 1 88 ? 0.164 -12.536 6.458 1.00 94.69 88 LEU A N 1
ATOM 714 C CA . LEU A 1 88 ? -0.004 -11.610 5.333 1.00 94.69 88 LEU A CA 1
ATOM 715 C C . LEU A 1 88 ? 0.182 -12.327 3.992 1.00 94.69 88 LEU A C 1
ATOM 717 O O . LEU A 1 88 ? -0.640 -12.169 3.092 1.00 94.69 88 LEU A O 1
ATOM 721 N N . PHE A 1 89 ? 1.245 -13.127 3.863 1.00 91.62 89 PHE A N 1
ATOM 722 C CA . PHE A 1 89 ? 1.550 -13.846 2.627 1.00 91.62 89 PHE A CA 1
ATOM 723 C C . PHE A 1 89 ? 0.393 -14.756 2.189 1.00 91.62 89 PHE A C 1
ATOM 725 O O . PHE A 1 89 ? 0.001 -14.755 1.025 1.00 91.62 89 PHE A O 1
ATOM 732 N N . ASN A 1 90 ? -0.229 -15.451 3.140 1.00 89.94 90 ASN A N 1
ATOM 733 C CA . ASN A 1 90 ? -1.365 -16.334 2.892 1.00 89.94 90 ASN A CA 1
ATOM 734 C C . ASN A 1 90 ? -2.661 -15.608 2.488 1.00 89.94 90 ASN A C 1
ATOM 736 O O . ASN A 1 90 ? -3.644 -16.290 2.194 1.00 89.94 90 ASN A O 1
ATOM 740 N N . LEU A 1 91 ? -2.705 -14.272 2.505 1.00 90.50 91 LEU A N 1
ATOM 741 C CA . LEU A 1 91 ? -3.848 -13.469 2.056 1.00 90.50 91 LEU A CA 1
ATOM 742 C C . LEU A 1 91 ? -3.684 -12.907 0.638 1.00 90.50 91 LEU A C 1
ATOM 744 O O . LEU A 1 91 ? -4.645 -12.354 0.096 1.00 90.50 91 LEU A O 1
ATOM 748 N N . PHE A 1 92 ? -2.509 -13.040 0.016 1.00 86.06 92 PHE A N 1
ATOM 749 C CA . PHE A 1 92 ? -2.360 -12.669 -1.388 1.00 86.06 92 PHE A CA 1
ATOM 750 C C . PHE A 1 92 ? -3.266 -13.530 -2.274 1.00 86.06 92 PHE A C 1
ATOM 752 O O . PHE A 1 92 ? -3.370 -14.743 -2.100 1.00 86.06 92 PHE A O 1
ATOM 759 N N . GLY A 1 93 ? -3.953 -12.880 -3.213 1.00 78.44 93 GLY A N 1
ATOM 760 C CA . GLY A 1 93 ? -4.880 -13.536 -4.138 1.00 78.44 93 GLY A CA 1
ATOM 761 C C . GLY A 1 93 ? -6.212 -13.957 -3.513 1.00 78.44 93 GLY A C 1
ATOM 762 O O . GLY A 1 93 ? -7.035 -14.539 -4.208 1.00 78.44 93 GLY A O 1
ATOM 763 N N . LYS A 1 94 ? -6.468 -13.666 -2.233 1.00 84.19 94 LYS A N 1
ATOM 764 C CA . LYS A 1 94 ? -7.744 -14.002 -1.586 1.00 84.19 94 LYS A CA 1
ATOM 765 C C . LYS A 1 94 ? -8.710 -12.829 -1.601 1.00 84.19 94 LYS A C 1
ATOM 767 O O . LYS A 1 94 ? -8.302 -11.678 -1.437 1.00 84.19 94 LYS A O 1
ATOM 772 N N . GLU A 1 95 ? -9.995 -13.134 -1.749 1.00 84.88 95 GLU A N 1
ATOM 773 C CA . GLU A 1 95 ? -11.065 -12.159 -1.545 1.00 84.88 95 GLU A CA 1
ATOM 774 C C . GLU A 1 95 ? -10.997 -11.616 -0.113 1.00 84.88 95 GLU A C 1
ATOM 776 O O . GLU A 1 95 ? -10.666 -12.346 0.824 1.00 84.88 95 GLU A O 1
ATOM 781 N N . ASN A 1 96 ? -11.238 -10.313 0.048 1.00 85.94 96 ASN A N 1
ATOM 782 C CA . ASN A 1 96 ? -11.025 -9.562 1.290 1.00 85.94 96 ASN A CA 1
ATOM 783 C C . ASN A 1 96 ? -9.577 -9.557 1.828 1.00 85.94 96 ASN A C 1
ATOM 785 O O . ASN A 1 96 ? -9.350 -8.950 2.871 1.00 85.94 96 ASN A O 1
ATOM 789 N N . GLY A 1 97 ? -8.616 -10.177 1.131 1.00 90.25 97 GLY A N 1
ATOM 790 C CA . GLY A 1 97 ? -7.228 -10.380 1.549 1.00 90.25 97 GLY A CA 1
ATOM 791 C C . GLY A 1 97 ? -6.317 -9.173 1.318 1.00 90.25 97 GLY A C 1
ATOM 792 O O . GLY A 1 97 ? -6.474 -8.130 1.959 1.00 90.25 97 GLY A O 1
ATOM 793 N N . VAL A 1 98 ? -5.314 -9.345 0.448 1.00 92.12 98 VAL A N 1
ATOM 794 C CA . VAL A 1 98 ? -4.348 -8.298 0.075 1.00 92.12 98 VAL A CA 1
ATOM 795 C C . VAL A 1 98 ? -4.469 -7.966 -1.411 1.00 92.12 98 VAL A C 1
ATOM 797 O O . VAL A 1 98 ? -4.249 -8.827 -2.269 1.00 92.12 98 VAL A O 1
ATOM 800 N N . ALA A 1 99 ? -4.726 -6.694 -1.705 1.00 92.44 99 ALA A N 1
ATOM 801 C CA . ALA A 1 99 ? -4.556 -6.118 -3.032 1.00 92.44 99 ALA A CA 1
ATOM 802 C C . ALA A 1 99 ? -3.157 -5.520 -3.168 1.00 92.44 99 ALA A C 1
ATOM 804 O O . ALA A 1 99 ? -2.592 -5.018 -2.196 1.00 92.44 99 ALA A O 1
ATOM 805 N N . HIS A 1 100 ? -2.618 -5.507 -4.382 1.00 92.31 100 HIS A N 1
ATOM 806 C CA . HIS A 1 100 ? -1.398 -4.778 -4.699 1.00 92.31 100 HIS A CA 1
ATOM 807 C C . HIS A 1 100 ? -1.653 -3.738 -5.786 1.00 92.31 100 HIS A C 1
ATOM 809 O O . HIS A 1 100 ? -2.334 -4.001 -6.773 1.00 92.31 100 HIS A O 1
ATOM 815 N N . THR A 1 101 ? -1.065 -2.562 -5.634 1.00 92.44 101 THR A N 1
ATOM 816 C CA . THR A 1 101 ? -1.017 -1.518 -6.663 1.00 92.44 101 THR A CA 1
ATOM 817 C C . THR A 1 101 ? 0.340 -0.832 -6.595 1.00 92.44 101 THR A C 1
ATOM 819 O O . THR A 1 101 ? 1.063 -0.979 -5.617 1.00 92.44 101 THR A O 1
ATOM 822 N N . ASP A 1 102 ? 0.694 -0.058 -7.611 1.00 91.38 102 ASP A N 1
ATOM 823 C CA . ASP A 1 102 ? 1.951 0.686 -7.638 1.00 91.38 102 ASP A CA 1
ATOM 824 C C . ASP A 1 102 ? 1.709 2.190 -7.654 1.00 91.38 102 ASP A C 1
ATOM 826 O O . ASP A 1 102 ? 0.745 2.660 -8.251 1.00 91.38 102 ASP A O 1
ATOM 830 N N . LEU A 1 103 ? 2.596 2.974 -7.050 1.00 91.69 103 LEU A N 1
ATOM 831 C CA . LEU A 1 103 ? 2.560 4.431 -7.163 1.00 91.69 103 LEU A CA 1
ATOM 832 C C . LEU A 1 103 ? 2.703 4.870 -8.627 1.00 91.69 103 LEU A C 1
ATOM 834 O O . LEU A 1 103 ? 1.912 5.673 -9.115 1.00 91.69 103 LEU A O 1
ATOM 838 N N . VAL A 1 104 ? 3.686 4.321 -9.336 1.00 87.94 104 VAL A N 1
ATOM 839 C CA . VAL A 1 104 ? 3.962 4.602 -10.746 1.00 87.94 104 VAL A CA 1
ATOM 840 C C . VAL A 1 104 ? 3.540 3.409 -11.580 1.00 87.94 104 VAL A C 1
ATOM 842 O O . VAL A 1 104 ? 4.053 2.308 -11.430 1.00 87.94 104 VAL A O 1
ATOM 845 N N . LYS A 1 105 ? 2.583 3.627 -12.483 1.00 84.12 105 LYS A N 1
ATOM 846 C CA . LYS A 1 105 ? 1.941 2.524 -13.210 1.00 84.12 105 LYS A CA 1
ATOM 847 C C . LYS A 1 105 ? 2.756 2.038 -14.412 1.00 84.12 105 LYS A C 1
ATOM 849 O O . LYS A 1 105 ? 2.511 0.936 -14.908 1.00 84.12 105 LYS A O 1
ATOM 854 N N . CYS A 1 106 ? 3.671 2.867 -14.914 1.00 76.19 106 CYS A N 1
ATOM 855 C CA . CYS A 1 106 ? 4.554 2.545 -16.033 1.00 76.19 106 CYS A CA 1
ATOM 856 C C . CYS A 1 106 ? 5.619 1.520 -15.602 1.00 76.19 106 CYS A C 1
ATOM 858 O O . CYS A 1 106 ? 6.137 1.585 -14.488 1.00 76.19 106 CYS A O 1
ATOM 860 N N . PHE A 1 107 ? 5.965 0.588 -16.490 1.00 74.06 107 PHE A N 1
ATOM 861 C CA . PHE A 1 107 ? 7.024 -0.391 -16.230 1.00 74.06 107 PHE A CA 1
ATOM 862 C C . PHE A 1 107 ? 8.408 0.260 -16.223 1.00 74.06 107 PHE A C 1
ATOM 864 O O . PHE A 1 107 ? 8.656 1.183 -17.001 1.00 74.06 107 PHE A O 1
ATOM 871 N N . SER A 1 108 ? 9.325 -0.275 -15.413 1.00 68.44 108 SER A N 1
ATOM 872 C CA . SER A 1 108 ? 10.762 -0.040 -15.590 1.00 68.44 108 SER A CA 1
ATOM 873 C C . SER A 1 108 ? 11.588 -1.290 -15.241 1.00 68.44 108 SER A C 1
ATOM 875 O O . SER A 1 108 ? 11.164 -2.089 -14.402 1.00 68.44 108 SER A O 1
ATOM 877 N N . PRO A 1 109 ? 12.780 -1.475 -15.843 1.00 63.94 109 PRO A N 1
ATOM 878 C CA . PRO A 1 109 ? 13.685 -2.571 -15.476 1.00 63.94 109 PRO A CA 1
ATOM 879 C C . PRO A 1 109 ? 14.211 -2.454 -14.046 1.00 63.94 109 PRO A C 1
ATOM 881 O O . PRO A 1 109 ? 14.369 -3.456 -13.353 1.00 63.94 109 PRO A O 1
ATOM 884 N N . SER A 1 110 ? 14.475 -1.228 -13.596 1.00 64.75 110 SER A N 1
ATOM 885 C CA . SER A 1 110 ? 14.847 -0.938 -12.218 1.00 64.75 110 SER A CA 1
ATOM 886 C C . SER A 1 110 ? 14.278 0.404 -11.769 1.00 64.75 110 SER A C 1
ATOM 888 O O . SER A 1 110 ? 14.100 1.330 -12.562 1.00 64.75 110 SER A O 1
ATOM 890 N N . TRP A 1 111 ? 14.030 0.526 -10.466 1.00 67.06 111 TRP A N 1
ATOM 891 C CA . TRP A 1 111 ? 13.783 1.811 -9.808 1.00 67.06 111 TRP A CA 1
ATOM 892 C C . TRP A 1 111 ? 15.077 2.356 -9.190 1.00 67.06 111 TRP A C 1
ATOM 894 O O . TRP A 1 111 ? 15.144 2.678 -8.002 1.00 67.06 111 TRP A O 1
ATOM 904 N N . THR A 1 112 ? 16.155 2.361 -9.975 1.00 58.16 112 THR A N 1
ATOM 905 C CA . THR A 1 112 ? 17.465 2.887 -9.565 1.00 58.16 112 THR A CA 1
ATOM 906 C C . THR A 1 112 ? 17.871 4.039 -10.467 1.00 58.16 112 THR A C 1
ATOM 908 O O . THR A 1 112 ? 17.400 4.139 -11.599 1.00 58.16 112 THR A O 1
ATOM 911 N N . SER A 1 113 ? 18.776 4.892 -9.978 1.00 50.00 113 SER A N 1
ATOM 912 C CA . SER A 1 113 ? 19.405 5.970 -10.755 1.00 50.00 113 SER A CA 1
ATOM 913 C C . SER A 1 113 ? 19.972 5.482 -12.090 1.00 50.00 113 SER A C 1
ATOM 915 O O . SER A 1 113 ? 20.051 6.259 -13.031 1.00 50.00 113 SER A O 1
ATOM 917 N N . ASP A 1 114 ? 20.301 4.189 -12.204 1.00 47.19 114 ASP A N 1
ATOM 918 C CA . ASP A 1 114 ? 20.783 3.591 -13.446 1.00 47.19 114 ASP A CA 1
ATOM 919 C C . ASP A 1 114 ? 19.760 3.590 -14.588 1.00 47.19 114 ASP A C 1
ATOM 921 O O . ASP A 1 114 ? 20.150 3.647 -15.751 1.00 47.19 114 ASP A O 1
ATOM 925 N N . SER A 1 115 ? 18.463 3.560 -14.269 1.00 50.44 115 SER A N 1
ATOM 926 C CA . SER A 1 115 ? 17.383 3.711 -15.256 1.00 50.44 115 SER A CA 1
ATOM 927 C C . SER A 1 115 ? 17.135 5.176 -15.646 1.00 50.44 115 SER A C 1
ATOM 929 O O . SER A 1 115 ? 16.363 5.438 -16.564 1.00 50.44 115 SER A O 1
ATOM 931 N N . PHE A 1 116 ? 17.788 6.122 -14.962 1.00 53.47 116 PHE A N 1
ATOM 932 C CA . PHE A 1 116 ? 17.596 7.568 -15.104 1.00 53.47 116 PHE A CA 1
ATOM 933 C C . PHE A 1 116 ? 18.930 8.328 -15.274 1.00 53.47 116 PHE A C 1
ATOM 935 O O . PHE A 1 116 ? 18.989 9.514 -14.957 1.00 53.47 116 PHE A O 1
ATOM 942 N N . LYS A 1 117 ? 20.000 7.659 -15.745 1.00 48.53 117 LYS A N 1
ATOM 943 C CA . LYS A 1 117 ? 21.383 8.197 -15.786 1.00 48.53 117 LYS A CA 1
ATOM 944 C C . LYS A 1 117 ? 21.535 9.512 -16.549 1.00 48.53 117 LYS A C 1
ATOM 946 O O . LYS A 1 117 ? 22.430 10.280 -16.221 1.00 48.53 117 LYS A O 1
ATOM 951 N N . ASP A 1 118 ? 20.661 9.765 -17.520 1.00 51.22 118 ASP A N 1
ATOM 952 C CA . ASP A 1 118 ? 20.782 10.901 -18.442 1.00 51.22 118 ASP A CA 1
ATOM 953 C C . ASP A 1 118 ? 19.921 12.113 -18.045 1.00 51.22 118 ASP A C 1
ATOM 955 O O . ASP A 1 118 ? 19.861 13.105 -18.768 1.00 51.22 118 ASP A O 1
ATOM 959 N N . LEU A 1 119 ? 19.234 12.050 -16.903 1.00 51.81 119 LEU A N 1
ATOM 960 C CA . LEU A 1 119 ? 18.485 13.168 -16.330 1.00 51.81 119 LEU A CA 1
ATOM 961 C C . LEU A 1 119 ? 19.174 13.615 -15.042 1.00 51.81 119 LEU A C 1
ATOM 963 O O . LEU A 1 119 ? 19.853 12.820 -14.388 1.00 51.81 119 LEU A O 1
ATOM 967 N N . ASP A 1 120 ? 18.927 14.855 -14.608 1.00 55.56 120 ASP A N 1
ATOM 968 C CA . ASP A 1 120 ? 18.999 15.158 -13.178 1.00 55.56 120 ASP A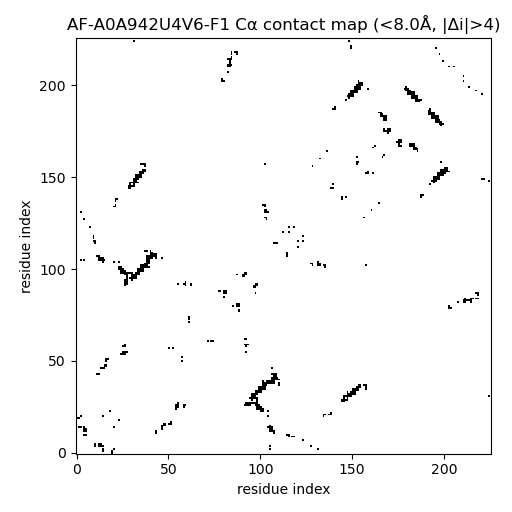 CA 1
ATOM 969 C C . ASP A 1 120 ? 17.953 14.262 -12.499 1.00 55.56 120 ASP A C 1
ATOM 971 O O . ASP A 1 120 ? 16.762 14.582 -12.400 1.00 55.56 120 ASP A O 1
ATOM 975 N N . SER A 1 121 ? 18.397 13.044 -12.185 1.00 62.28 121 SER A N 1
ATOM 976 C CA . SER A 1 121 ? 17.560 11.876 -11.914 1.00 62.28 121 SER A CA 1
ATOM 977 C C . SER A 1 121 ? 16.593 12.139 -10.767 1.00 62.28 121 SER A C 1
ATOM 979 O O . SER A 1 121 ? 15.516 11.551 -10.708 1.00 62.28 121 SER A O 1
ATOM 981 N N . SER A 1 122 ? 16.933 13.095 -9.901 1.00 65.88 122 SER A N 1
ATOM 982 C CA . SER A 1 122 ? 16.107 13.548 -8.795 1.00 65.88 122 SER A CA 1
ATOM 983 C C . SER A 1 122 ? 14.868 14.338 -9.242 1.00 65.88 122 SER A C 1
ATOM 985 O O . SER A 1 122 ? 13.784 14.127 -8.694 1.00 65.88 122 SER A O 1
ATOM 987 N N . ILE A 1 123 ? 14.991 15.222 -10.237 1.00 69.94 123 ILE A N 1
ATOM 988 C CA . ILE A 1 123 ? 13.902 16.081 -10.725 1.00 69.94 123 ILE A CA 1
ATOM 989 C C . ILE A 1 123 ? 12.954 15.268 -11.604 1.00 69.94 123 ILE A C 1
ATOM 991 O O . ILE A 1 123 ? 11.739 15.312 -11.411 1.00 69.94 123 ILE A O 1
ATOM 995 N N . ALA A 1 124 ? 13.502 14.466 -12.517 1.00 70.62 124 ALA A N 1
ATOM 996 C CA . ALA A 1 124 ? 12.703 13.610 -13.390 1.00 70.62 124 ALA A CA 1
ATOM 997 C C . ALA A 1 124 ? 11.854 12.614 -12.589 1.00 70.62 124 ALA A C 1
ATOM 999 O O . ALA A 1 124 ? 10.654 12.477 -12.827 1.00 70.62 124 ALA A O 1
ATOM 1000 N N . LEU A 1 125 ? 12.450 11.983 -11.572 1.00 74.50 125 LEU A N 1
ATOM 1001 C CA . LEU A 1 125 ? 11.750 11.051 -10.694 1.00 74.50 125 LEU A CA 1
ATOM 1002 C C . LEU A 1 125 ? 10.614 11.732 -9.923 1.00 74.50 125 LEU A C 1
ATOM 1004 O O . LEU A 1 125 ? 9.513 11.186 -9.836 1.00 74.50 125 LEU A O 1
ATOM 1008 N N . LYS A 1 126 ? 10.860 12.939 -9.396 1.00 79.19 126 LYS A N 1
ATOM 1009 C CA . LYS A 1 126 ? 9.828 13.745 -8.727 1.00 79.19 126 LYS A CA 1
ATOM 1010 C C . LYS A 1 126 ? 8.671 14.062 -9.671 1.00 79.19 126 LYS A C 1
ATOM 1012 O O . LYS A 1 126 ? 7.524 13.929 -9.256 1.00 79.19 126 LYS A O 1
ATOM 1017 N N . ASN A 1 127 ? 8.955 14.414 -10.924 1.00 80.62 127 ASN A N 1
ATOM 1018 C CA . ASN A 1 127 ? 7.925 14.708 -11.920 1.00 80.62 127 ASN A CA 1
ATOM 1019 C C . ASN A 1 127 ? 7.088 13.467 -12.259 1.00 80.62 127 ASN A C 1
ATOM 1021 O O . ASN A 1 127 ? 5.862 13.543 -12.254 1.00 80.62 127 ASN A O 1
ATOM 1025 N N . ILE A 1 128 ? 7.724 12.308 -12.470 1.00 81.56 128 ILE A N 1
ATOM 1026 C CA . ILE A 1 128 ? 7.014 11.043 -12.728 1.00 81.56 128 ILE A CA 1
ATOM 1027 C C . ILE A 1 128 ? 6.099 10.688 -11.551 1.00 81.56 128 ILE A C 1
ATOM 1029 O O . ILE A 1 128 ? 4.922 10.383 -11.751 1.00 81.56 128 ILE A O 1
ATOM 1033 N N . ILE A 1 129 ? 6.622 10.754 -10.323 1.00 85.75 129 ILE A N 1
ATOM 1034 C CA . ILE A 1 129 ? 5.847 10.483 -9.107 1.00 85.75 129 ILE A CA 1
ATOM 1035 C C . ILE A 1 129 ? 4.685 11.470 -8.977 1.00 85.75 129 ILE A C 1
ATOM 1037 O O . ILE A 1 129 ? 3.560 11.050 -8.713 1.00 85.75 129 ILE A O 1
ATOM 1041 N N . SER A 1 130 ? 4.937 12.764 -9.184 1.00 84.50 130 SER A N 1
ATOM 1042 C CA . SER A 1 130 ? 3.913 13.811 -9.127 1.00 84.50 130 SER A CA 1
ATOM 1043 C C . SER A 1 130 ? 2.774 13.521 -10.107 1.00 84.50 130 SER A C 1
ATOM 1045 O O . SER A 1 130 ? 1.609 13.510 -9.714 1.00 84.50 130 SER A O 1
ATOM 1047 N N . ASN A 1 131 ? 3.107 13.168 -11.351 1.00 82.88 131 ASN A N 1
ATOM 1048 C CA . ASN A 1 131 ? 2.124 12.835 -12.382 1.00 82.88 131 ASN A CA 1
ATOM 1049 C C . ASN A 1 131 ? 1.306 11.584 -12.026 1.00 82.88 131 ASN A C 1
ATOM 1051 O O . ASN A 1 131 ? 0.097 11.550 -12.248 1.00 82.88 131 ASN A O 1
ATOM 1055 N N . CYS A 1 132 ? 1.941 10.566 -11.437 1.00 87.00 132 CYS A N 1
ATOM 1056 C CA . CYS A 1 132 ? 1.264 9.313 -11.097 1.00 87.00 132 CYS A CA 1
ATOM 1057 C C . CYS A 1 132 ? 0.505 9.357 -9.761 1.00 87.00 132 CYS A C 1
ATOM 1059 O O . CYS A 1 132 ? -0.391 8.540 -9.545 1.00 87.00 132 CYS A O 1
ATOM 1061 N N . THR A 1 133 ? 0.806 10.321 -8.883 1.00 91.88 133 THR A N 1
ATOM 1062 C CA . THR A 1 133 ? 0.147 10.470 -7.572 1.00 91.88 133 THR A CA 1
ATOM 1063 C C . THR A 1 133 ? -1.364 10.630 -7.724 1.00 91.88 133 THR A C 1
ATOM 1065 O O . THR A 1 133 ? -2.125 10.048 -6.953 1.00 91.88 133 THR A O 1
ATOM 1068 N N . ASN A 1 134 ? -1.813 11.339 -8.763 1.00 90.25 134 ASN A N 1
ATOM 1069 C CA . ASN A 1 134 ? -3.237 11.515 -9.042 1.00 90.25 134 ASN A CA 1
ATOM 1070 C C . ASN A 1 134 ? -3.947 10.190 -9.329 1.00 90.25 134 ASN A C 1
ATOM 1072 O O . ASN A 1 134 ? -5.083 10.021 -8.904 1.00 90.25 134 ASN A O 1
ATOM 1076 N N . HIS A 1 135 ? -3.287 9.223 -9.974 1.00 91.75 135 HIS A N 1
ATOM 1077 C CA . HIS A 1 135 ? -3.895 7.915 -10.213 1.00 91.75 135 HIS A CA 1
ATOM 1078 C C . HIS A 1 135 ? -4.114 7.143 -8.912 1.00 91.75 135 HIS A C 1
ATOM 1080 O O . HIS A 1 135 ? -5.171 6.546 -8.735 1.00 91.75 135 HIS A O 1
ATOM 1086 N N . LEU A 1 136 ? -3.148 7.183 -7.990 1.00 94.62 136 LEU A N 1
ATOM 1087 C CA . LEU A 1 136 ? -3.303 6.573 -6.669 1.00 94.62 136 LEU A CA 1
ATOM 1088 C C . LEU A 1 136 ? -4.376 7.293 -5.839 1.00 94.62 136 LEU A C 1
ATOM 1090 O O . LEU A 1 136 ? -5.201 6.642 -5.206 1.00 94.62 136 LEU A O 1
ATOM 1094 N N . LYS A 1 137 ? -4.418 8.628 -5.888 1.00 95.75 137 LYS A N 1
ATOM 1095 C CA . LYS A 1 137 ? -5.479 9.407 -5.241 1.00 95.75 137 LYS A CA 1
ATOM 1096 C C . LYS A 1 137 ? -6.859 9.038 -5.795 1.00 95.75 137 LYS A C 1
ATOM 1098 O O . LYS A 1 137 ? -7.769 8.786 -5.019 1.00 95.75 137 LYS A O 1
ATOM 1103 N N . SER A 1 138 ? -7.005 8.917 -7.115 1.00 94.69 138 SER A N 1
ATOM 1104 C CA . SER A 1 138 ? -8.251 8.458 -7.740 1.00 94.69 138 SER A CA 1
ATOM 1105 C C . SER A 1 138 ? -8.643 7.040 -7.318 1.00 94.69 138 SER A C 1
ATOM 1107 O O . SER A 1 138 ? -9.831 6.763 -7.205 1.00 94.69 138 SER A O 1
ATOM 1109 N N . GLN A 1 139 ? -7.678 6.150 -7.061 1.00 95.00 139 GLN A N 1
ATOM 1110 C CA . GLN A 1 139 ? -7.957 4.826 -6.495 1.00 95.00 139 GLN A CA 1
ATOM 1111 C C . GLN A 1 139 ? -8.533 4.932 -5.077 1.00 95.00 139 GLN A C 1
ATOM 1113 O O . GLN A 1 139 ? -9.557 4.316 -4.797 1.00 95.00 139 GLN A O 1
ATOM 1118 N N . LEU A 1 140 ? -7.924 5.746 -4.209 1.00 96.44 140 LEU A N 1
ATOM 1119 C CA . LEU A 1 140 ? -8.407 5.985 -2.841 1.00 96.44 140 LEU A CA 1
ATOM 1120 C C . LEU A 1 140 ? -9.786 6.672 -2.815 1.00 96.44 140 LEU A C 1
ATOM 1122 O O . LEU A 1 140 ? -10.630 6.340 -1.984 1.00 96.44 140 LEU A O 1
ATOM 1126 N N . ASP A 1 141 ? -10.030 7.592 -3.749 1.00 96.31 141 ASP A N 1
ATOM 1127 C CA . ASP A 1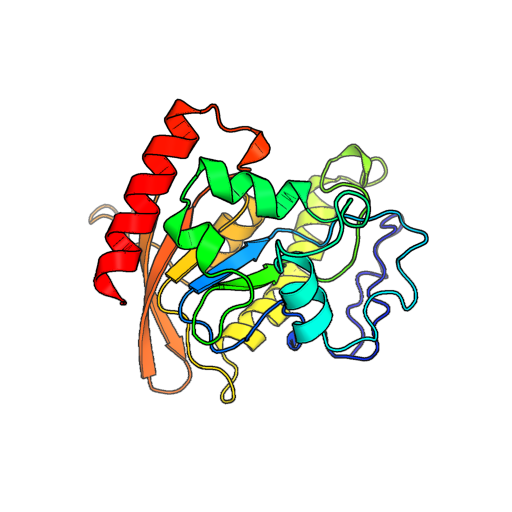 141 ? -11.283 8.349 -3.872 1.00 96.31 141 ASP A CA 1
ATOM 1128 C C . ASP A 1 141 ? -12.400 7.590 -4.606 1.00 96.31 141 ASP A C 1
ATOM 1130 O O . ASP A 1 141 ? -13.538 8.065 -4.642 1.00 96.31 141 ASP A O 1
ATOM 1134 N N . SER A 1 142 ? -12.103 6.433 -5.205 1.00 94.50 142 SER A N 1
ATOM 1135 C CA . SER A 1 142 ? -13.057 5.705 -6.046 1.00 94.50 142 SER A CA 1
ATOM 1136 C C . SER A 1 142 ? -14.301 5.294 -5.263 1.00 94.50 142 SER A C 1
ATOM 1138 O O . SER A 1 142 ? -14.199 4.604 -4.250 1.00 94.50 142 SER A O 1
ATOM 1140 N N . LYS A 1 143 ? -15.489 5.667 -5.749 1.00 93.44 143 LYS A N 1
ATOM 1141 C CA . LYS A 1 143 ? -16.770 5.292 -5.126 1.00 93.44 143 LYS A CA 1
ATOM 1142 C C . LYS A 1 143 ? -17.080 3.800 -5.246 1.00 93.44 143 LYS A C 1
ATOM 1144 O O . LYS A 1 143 ? -17.821 3.281 -4.423 1.00 93.44 143 LYS A O 1
ATOM 1149 N N . ASP A 1 144 ? -16.479 3.130 -6.224 1.00 92.38 144 ASP A N 1
ATOM 1150 C CA . ASP A 1 144 ? -16.705 1.709 -6.498 1.00 92.38 144 ASP A CA 1
ATOM 1151 C C . ASP A 1 144 ? -15.806 0.791 -5.656 1.00 92.38 144 ASP A C 1
ATOM 1153 O O . ASP A 1 144 ? -15.940 -0.430 -5.717 1.00 92.38 144 ASP A O 1
ATOM 1157 N N . LEU A 1 145 ? -14.866 1.371 -4.898 1.00 92.69 145 LEU A N 1
ATOM 1158 C CA . LEU A 1 145 ? -13.913 0.633 -4.074 1.00 92.69 145 LEU A CA 1
ATOM 1159 C C . LEU A 1 145 ? -14.187 0.819 -2.583 1.00 92.69 145 LEU A C 1
ATOM 1161 O O . LEU A 1 145 ? -14.381 1.945 -2.124 1.00 92.69 145 LEU A O 1
ATOM 1165 N N . GLU A 1 146 ? -14.114 -0.258 -1.805 1.00 93.56 146 GLU A N 1
ATOM 1166 C CA . GLU A 1 146 ? -14.027 -0.160 -0.345 1.00 93.56 146 GLU A CA 1
ATOM 1167 C C . GLU A 1 146 ? -12.688 0.483 0.049 1.00 93.56 146 G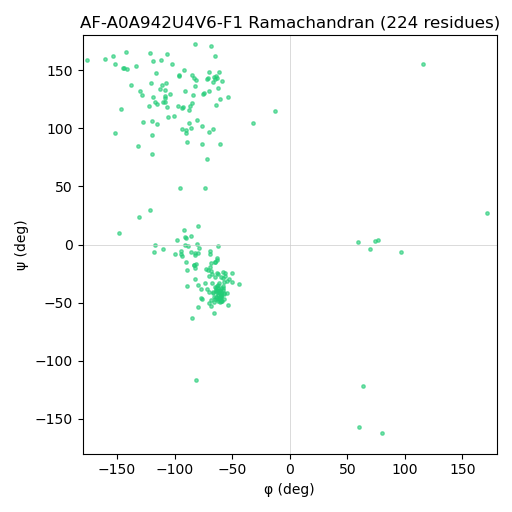LU A C 1
ATOM 1169 O O . GLU A 1 146 ? -11.648 0.226 -0.564 1.00 93.56 146 GLU A O 1
ATOM 1174 N N . PHE A 1 147 ? -12.702 1.365 1.052 1.00 95.56 147 PHE A N 1
ATOM 1175 C CA . PHE A 1 147 ? -11.473 1.994 1.526 1.00 95.56 147 PHE A CA 1
ATOM 1176 C C . PHE A 1 147 ? -10.649 0.991 2.355 1.00 95.56 147 PHE A C 1
ATOM 1178 O O . PHE A 1 147 ? -11.198 0.370 3.270 1.00 95.56 147 PHE A O 1
ATOM 1185 N N . PRO A 1 148 ? -9.340 0.818 2.084 1.00 96.75 148 PRO A N 1
ATOM 1186 C CA . PRO A 1 148 ? -8.530 -0.151 2.810 1.00 96.75 148 PRO A CA 1
ATOM 1187 C C . PRO A 1 148 ? -8.387 0.233 4.286 1.00 96.75 148 PRO A C 1
ATOM 1189 O O . PRO A 1 148 ? -8.222 1.401 4.638 1.00 96.75 148 PRO A O 1
ATOM 1192 N N . LYS A 1 149 ? -8.367 -0.776 5.157 1.00 97.50 149 LYS A N 1
ATOM 1193 C CA . LYS A 1 149 ? -8.116 -0.612 6.597 1.00 97.50 149 LYS A CA 1
ATOM 1194 C C . LYS A 1 149 ? -6.623 -0.523 6.914 1.00 97.50 149 LYS A C 1
ATOM 1196 O O . LYS A 1 149 ? -6.238 0.130 7.882 1.00 97.50 149 LYS A O 1
ATOM 1201 N N . ILE A 1 150 ? -5.787 -1.170 6.096 1.00 98.25 150 ILE A N 1
ATOM 1202 C CA . ILE A 1 150 ? -4.323 -1.131 6.201 1.00 98.25 150 ILE A CA 1
ATOM 1203 C C . ILE A 1 150 ? -3.722 -0.796 4.833 1.00 98.25 150 ILE A C 1
ATOM 1205 O O . ILE A 1 150 ? -4.045 -1.438 3.834 1.00 98.25 150 ILE A O 1
ATOM 1209 N N . ILE A 1 151 ? -2.790 0.156 4.801 1.00 98.25 151 ILE A N 1
ATOM 1210 C CA . ILE A 1 151 ? -1.936 0.446 3.647 1.00 98.25 151 ILE A CA 1
ATOM 1211 C C . ILE A 1 151 ? -0.482 0.152 4.018 1.00 98.25 151 ILE A C 1
ATOM 1213 O O . ILE A 1 151 ? 0.084 0.746 4.936 1.00 98.25 151 ILE A O 1
ATOM 1217 N N . ILE A 1 152 ? 0.145 -0.749 3.269 1.00 97.75 152 ILE A N 1
ATOM 1218 C CA . ILE A 1 152 ? 1.552 -1.117 3.415 1.00 97.75 152 ILE A CA 1
ATOM 1219 C C . ILE A 1 152 ? 2.359 -0.388 2.336 1.00 97.75 152 ILE A C 1
ATOM 1221 O O . ILE A 1 152 ? 2.263 -0.695 1.148 1.00 97.75 152 ILE A O 1
ATOM 1225 N N . CYS A 1 153 ? 3.173 0.579 2.750 1.00 96.25 153 CYS A N 1
ATOM 1226 C CA . CYS A 1 153 ? 4.024 1.394 1.889 1.00 96.25 153 CYS A CA 1
ATOM 1227 C C . CYS A 1 153 ? 5.361 0.691 1.622 1.00 96.25 153 CYS A C 1
ATOM 1229 O O . CYS A 1 153 ? 6.291 0.761 2.438 1.00 96.25 153 CYS A O 1
ATOM 1231 N N . HIS A 1 154 ? 5.490 0.056 0.455 1.00 93.19 154 HIS A N 1
ATOM 1232 C CA . HIS A 1 154 ? 6.717 -0.623 0.056 1.00 93.19 154 HIS A CA 1
ATOM 1233 C C . HIS A 1 154 ? 7.676 0.319 -0.682 1.00 93.19 154 HIS A C 1
ATOM 1235 O O . HIS A 1 154 ? 7.705 0.403 -1.911 1.00 93.19 154 HIS A O 1
ATOM 1241 N N . GLY A 1 155 ? 8.512 1.000 0.100 1.00 89.19 155 GLY A N 1
ATOM 1242 C CA . GLY A 1 155 ? 9.578 1.876 -0.383 1.00 89.19 155 GLY A CA 1
ATOM 1243 C C . GLY A 1 155 ? 9.378 3.341 0.004 1.00 89.19 155 GLY A C 1
ATOM 1244 O O . GLY A 1 155 ? 8.267 3.807 0.247 1.00 89.19 155 GLY A O 1
ATOM 1245 N N . ARG A 1 156 ? 10.488 4.089 0.056 1.00 88.12 156 ARG A N 1
ATOM 1246 C CA . ARG A 1 156 ? 10.486 5.499 0.477 1.00 88.12 156 ARG A CA 1
ATOM 1247 C C . ARG A 1 156 ? 9.596 6.405 -0.395 1.00 88.12 156 ARG A C 1
ATOM 1249 O O . ARG A 1 156 ? 8.838 7.166 0.197 1.00 88.12 156 ARG A O 1
ATOM 1256 N N . PRO A 1 157 ? 9.612 6.308 -1.742 1.00 90.12 157 PRO A N 1
ATOM 1257 C CA . PRO A 1 157 ? 8.751 7.141 -2.584 1.00 90.12 157 PRO A CA 1
ATOM 1258 C C . PRO A 1 157 ? 7.259 6.976 -2.280 1.00 90.12 157 PRO A C 1
ATOM 1260 O O . PRO A 1 157 ? 6.524 7.957 -2.256 1.00 90.12 157 PRO A O 1
ATOM 1263 N N . VAL A 1 158 ? 6.825 5.741 -2.006 1.00 93.25 158 VAL A N 1
ATOM 1264 C CA . VAL A 1 158 ? 5.436 5.438 -1.639 1.00 93.25 158 VAL A CA 1
ATOM 1265 C C . VAL A 1 158 ? 5.099 6.063 -0.294 1.00 93.25 158 VAL A C 1
ATOM 1267 O O . VAL A 1 158 ? 4.106 6.776 -0.192 1.00 93.25 158 VAL A O 1
ATOM 1270 N N . ALA A 1 159 ? 5.951 5.850 0.714 1.00 92.50 159 ALA A N 1
ATOM 1271 C CA . ALA A 1 159 ? 5.756 6.415 2.046 1.00 92.50 159 ALA A CA 1
ATOM 1272 C C . ALA A 1 159 ? 5.644 7.951 2.013 1.00 92.50 159 ALA A C 1
ATOM 1274 O O . ALA A 1 159 ? 4.759 8.503 2.657 1.00 92.50 159 ALA A O 1
ATOM 1275 N N . ASP A 1 160 ? 6.485 8.627 1.221 1.00 90.62 160 ASP A N 1
ATOM 1276 C CA . ASP A 1 160 ? 6.475 10.091 1.081 1.00 90.62 160 ASP A CA 1
ATOM 1277 C C . ASP A 1 160 ? 5.207 10.628 0.395 1.00 90.62 160 ASP A C 1
ATOM 1279 O O . ASP A 1 160 ? 4.764 11.741 0.689 1.00 90.62 160 ASP A O 1
ATOM 1283 N N . VAL A 1 161 ? 4.629 9.875 -0.546 1.00 93.69 161 VAL A N 1
ATOM 1284 C CA . VAL A 1 161 ? 3.359 10.243 -1.191 1.00 93.69 161 VAL A CA 1
ATOM 1285 C C . VAL A 1 161 ? 2.190 9.976 -0.253 1.00 93.69 161 VAL A C 1
ATOM 1287 O O . VAL A 1 161 ? 1.355 10.859 -0.056 1.00 93.69 161 VAL A O 1
ATOM 1290 N N . ILE A 1 162 ? 2.151 8.799 0.371 1.00 95.44 162 ILE A N 1
ATOM 1291 C CA . ILE A 1 162 ? 1.088 8.439 1.310 1.00 95.44 162 ILE A CA 1
ATOM 1292 C C . ILE A 1 162 ? 1.064 9.400 2.494 1.00 95.44 162 ILE A C 1
ATOM 1294 O O . ILE A 1 162 ? -0.010 9.880 2.815 1.00 95.44 162 ILE A O 1
ATOM 1298 N N . SER A 1 163 ? 2.205 9.810 3.056 1.00 92.31 163 SER A N 1
ATOM 1299 C CA . SER A 1 163 ? 2.226 10.787 4.157 1.00 92.31 163 SER A CA 1
ATOM 1300 C C . SER A 1 163 ? 1.722 12.184 3.773 1.00 92.31 163 SER A C 1
ATOM 1302 O O . SER A 1 163 ? 1.487 13.010 4.647 1.00 92.31 163 SER A O 1
ATOM 1304 N N . LYS A 1 164 ? 1.612 12.501 2.476 1.00 92.25 164 LYS A N 1
ATOM 1305 C CA . LYS A 1 164 ? 0.989 13.751 2.005 1.00 92.25 164 LYS A CA 1
ATOM 1306 C C . LYS A 1 164 ? -0.514 13.590 1.800 1.00 92.25 164 LYS A C 1
ATOM 1308 O O . LYS A 1 164 ? -1.254 14.538 2.032 1.00 92.25 164 LYS A O 1
ATOM 1313 N N . LEU A 1 165 ? -0.945 12.416 1.337 1.00 94.75 165 LEU A N 1
ATOM 1314 C CA . LEU A 1 165 ? -2.358 12.096 1.116 1.00 94.75 165 LEU A CA 1
ATOM 1315 C C . LEU A 1 165 ? -3.085 11.781 2.429 1.00 94.75 165 LEU A C 1
ATOM 1317 O O . LEU A 1 165 ? -4.238 12.157 2.601 1.00 94.75 165 LEU A O 1
ATOM 1321 N N . ILE A 1 166 ? -2.400 11.095 3.337 1.00 94.94 166 ILE A N 1
ATOM 1322 C CA . ILE A 1 166 ? -2.869 10.606 4.630 1.00 94.94 166 ILE A CA 1
ATOM 1323 C C . ILE A 1 166 ? -1.799 11.018 5.656 1.00 94.94 166 ILE A C 1
ATOM 1325 O O . ILE A 1 166 ? -0.861 10.263 5.902 1.00 94.94 166 ILE A O 1
ATOM 1329 N N . PRO A 1 167 ? -1.852 12.247 6.193 1.00 89.69 167 PRO A N 1
ATOM 133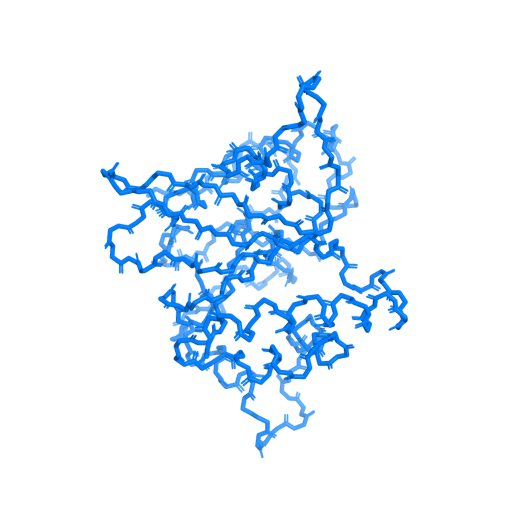0 C CA . PRO A 1 167 ? -0.793 12.756 7.058 1.00 89.69 167 PRO A CA 1
ATOM 1331 C C . PRO A 1 167 ? -0.638 11.980 8.367 1.00 89.69 167 PRO A C 1
ATOM 1333 O O . PRO A 1 167 ? -1.622 11.555 8.976 1.00 89.69 167 PRO A O 1
ATOM 1336 N N . ASN A 1 168 ? 0.610 11.852 8.831 1.00 82.62 168 ASN A N 1
ATOM 1337 C CA . ASN A 1 168 ? 0.894 11.384 10.186 1.00 82.62 168 ASN A CA 1
ATOM 1338 C C . ASN A 1 168 ? 0.279 12.351 11.210 1.00 82.62 168 ASN A C 1
ATOM 1340 O O . ASN A 1 168 ? 0.299 13.566 10.983 1.00 82.62 168 ASN A O 1
ATOM 1344 N N . PRO A 1 169 ? -0.142 11.849 12.382 1.00 76.88 169 PRO A N 1
ATOM 1345 C CA . PRO A 1 169 ? -0.353 12.701 13.541 1.00 76.88 169 PRO A CA 1
ATOM 1346 C C . PRO A 1 169 ? 0.919 13.513 13.819 1.00 76.88 169 PRO A C 1
ATOM 1348 O O . PRO A 1 169 ? 2.019 12.959 13.906 1.00 76.88 169 PRO A O 1
ATOM 1351 N N . VAL A 1 170 ? 0.770 14.831 13.913 1.00 74.00 170 VAL A N 1
ATOM 1352 C CA . VAL A 1 170 ? 1.851 15.745 14.294 1.00 74.00 170 VAL A CA 1
ATOM 1353 C C . VAL A 1 170 ? 1.949 15.778 15.813 1.00 74.00 170 VAL A C 1
ATOM 1355 O O . VAL A 1 170 ? 0.929 15.727 16.503 1.00 74.00 170 VAL A O 1
ATOM 1358 N N . LEU A 1 171 ? 3.169 15.866 16.340 1.00 66.81 171 LEU A N 1
ATOM 1359 C CA . LEU A 1 171 ? 3.360 16.158 17.756 1.00 66.81 171 LEU A CA 1
ATOM 1360 C C . LEU A 1 171 ? 2.855 17.566 18.091 1.00 66.81 171 LEU A C 1
ATOM 1362 O O . LEU A 1 171 ? 2.704 18.421 17.219 1.00 66.81 171 LEU A O 1
ATOM 1366 N N . SER A 1 172 ? 2.640 17.818 19.381 1.00 67.62 172 SER A N 1
ATOM 1367 C CA . SER A 1 172 ? 2.192 19.108 19.919 1.00 67.62 172 SER A CA 1
ATOM 1368 C C . SER A 1 172 ? 3.103 20.283 19.537 1.00 67.62 172 SER A C 1
ATOM 1370 O O . SER A 1 172 ? 2.656 21.425 19.524 1.00 67.62 172 SER A O 1
ATOM 1372 N N . ASP A 1 173 ? 4.373 20.009 19.232 1.00 72.56 173 ASP A N 1
ATOM 1373 C CA . ASP A 1 173 ? 5.378 20.982 18.789 1.00 72.56 173 ASP A CA 1
ATOM 1374 C C . ASP A 1 173 ? 5.429 21.157 17.256 1.00 72.56 173 ASP A C 1
ATOM 1376 O O . ASP A 1 173 ? 6.298 21.852 16.733 1.00 72.5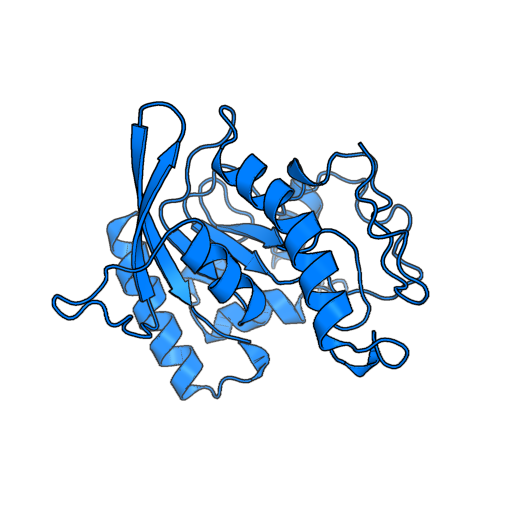6 173 ASP A O 1
ATOM 1380 N N . GLY A 1 174 ? 4.509 20.522 16.523 1.00 63.22 174 GLY A N 1
ATOM 1381 C CA . GLY A 1 174 ? 4.456 20.544 15.063 1.00 63.22 174 GLY A CA 1
ATOM 1382 C C . GLY A 1 174 ? 5.494 19.648 14.381 1.00 63.22 174 GLY A C 1
ATOM 1383 O O . GLY A 1 174 ? 5.568 19.640 13.150 1.00 63.22 174 GLY A O 1
ATOM 1384 N N . SER A 1 175 ? 6.287 18.876 15.131 1.00 59.62 175 SER A N 1
ATOM 1385 C CA . SER A 1 175 ? 7.269 17.962 14.551 1.00 59.62 175 SER A CA 1
ATOM 1386 C C . SER A 1 175 ? 6.624 16.648 14.094 1.00 59.62 175 SER A C 1
ATOM 1388 O O . SER A 1 175 ? 5.710 16.099 14.716 1.00 59.62 175 SER A O 1
ATOM 1390 N N . SER A 1 176 ? 7.095 16.122 12.959 1.00 60.50 176 SER A N 1
ATOM 1391 C CA . SER A 1 176 ? 6.658 14.820 12.455 1.00 60.50 176 SER A CA 1
ATOM 1392 C C . SER A 1 176 ? 7.509 13.713 13.076 1.00 60.50 176 SER A C 1
ATOM 1394 O O . SER A 1 176 ? 8.717 13.651 12.814 1.00 60.50 176 SER A O 1
ATOM 1396 N N . ILE A 1 177 ? 6.905 12.785 13.819 1.00 63.25 177 ILE A N 1
ATOM 1397 C CA . ILE A 1 177 ? 7.606 11.552 14.186 1.00 63.25 177 ILE A CA 1
ATOM 1398 C C . ILE A 1 177 ? 7.660 10.631 12.961 1.00 63.25 177 ILE A C 1
ATOM 1400 O O . ILE A 1 177 ? 6.656 10.347 12.299 1.00 63.25 177 ILE A O 1
ATOM 1404 N N . LYS A 1 178 ? 8.867 10.141 12.660 1.00 65.25 178 LYS A N 1
ATOM 1405 C CA . LYS A 1 178 ? 9.086 9.078 11.675 1.00 65.25 178 LYS A CA 1
ATOM 1406 C C . LYS A 1 178 ? 8.690 7.739 12.291 1.00 65.25 178 LYS A C 1
ATOM 1408 O O . LYS A 1 178 ? 9.535 7.043 12.848 1.00 65.25 178 LYS A O 1
ATOM 1413 N N . TYR A 1 179 ? 7.416 7.385 12.192 1.00 70.12 179 TYR A N 1
ATOM 1414 C CA . TYR A 1 179 ? 6.951 6.078 12.637 1.00 70.12 179 TYR A CA 1
ATOM 1415 C C . TYR A 1 179 ? 7.121 4.993 11.563 1.00 70.12 179 TYR A C 1
ATOM 1417 O O . TYR A 1 179 ? 6.963 5.244 10.361 1.00 70.12 179 TYR A O 1
ATOM 1425 N N . THR A 1 180 ? 7.407 3.766 12.008 1.00 84.00 180 THR A N 1
ATOM 1426 C CA . THR A 1 180 ? 7.300 2.549 11.183 1.00 84.00 180 THR A CA 1
ATOM 1427 C C . THR A 1 180 ? 5.846 2.241 10.837 1.00 84.00 180 THR A C 1
ATOM 1429 O O . THR A 1 180 ? 5.589 1.697 9.769 1.00 84.00 180 THR A O 1
ATOM 1432 N N . SER A 1 181 ? 4.898 2.689 11.662 1.00 92.69 181 SER A N 1
ATOM 1433 C CA . SER A 1 181 ? 3.468 2.691 11.365 1.00 92.69 181 SER A CA 1
ATOM 1434 C C . SER A 1 181 ? 2.716 3.809 12.090 1.00 92.69 181 SER A C 1
ATOM 1436 O O . SER A 1 181 ? 3.164 4.297 13.122 1.00 92.69 181 SER A O 1
ATOM 1438 N N . TYR A 1 182 ? 1.572 4.238 11.566 1.00 92.94 182 TYR A N 1
ATOM 1439 C CA . TYR A 1 182 ? 0.695 5.213 12.223 1.00 92.94 182 TYR A CA 1
ATOM 1440 C C . TYR A 1 182 ? -0.755 5.027 11.776 1.00 92.94 182 TYR A C 1
ATOM 1442 O O . TYR A 1 182 ? -1.013 4.426 10.736 1.00 92.94 182 TYR A O 1
ATOM 1450 N N . ILE A 1 183 ? -1.701 5.572 12.542 1.00 93.19 183 ILE A N 1
ATOM 1451 C CA . ILE A 1 183 ? -3.101 5.675 12.121 1.00 93.19 183 ILE A CA 1
ATOM 1452 C C . ILE A 1 183 ? -3.310 7.077 11.558 1.00 93.19 183 ILE A C 1
ATOM 1454 O O . ILE A 1 183 ? -3.095 8.068 12.257 1.00 93.19 183 ILE A O 1
ATOM 1458 N N . GLY A 1 184 ? -3.682 7.151 10.287 1.00 93.31 184 GLY A N 1
ATOM 1459 C CA . GLY A 1 184 ? -4.037 8.390 9.610 1.00 93.31 184 GLY A CA 1
ATOM 1460 C C . GLY A 1 184 ? -5.539 8.493 9.377 1.00 93.31 184 GLY A C 1
ATOM 1461 O O . GLY A 1 184 ? -6.263 7.498 9.449 1.00 93.31 184 GLY A O 1
ATOM 1462 N N . SER A 1 185 ? -5.994 9.706 9.073 1.00 94.12 185 SER A N 1
ATOM 1463 C CA . SER A 1 185 ? -7.376 9.986 8.693 1.00 94.12 185 SER A CA 1
ATOM 1464 C C . SER A 1 185 ? -7.425 10.410 7.225 1.00 94.12 185 SER A C 1
ATOM 1466 O O . SER A 1 185 ? -6.610 11.226 6.791 1.00 94.12 185 SER A O 1
ATOM 1468 N N . TYR A 1 186 ? -8.357 9.851 6.456 1.00 95.56 186 TYR A N 1
ATOM 1469 C CA . TYR A 1 186 ? -8.569 10.179 5.048 1.00 95.56 186 TYR A CA 1
ATOM 1470 C C . TYR A 1 186 ? -10.035 10.505 4.792 1.00 95.56 186 TYR A C 1
ATOM 1472 O O . TYR A 1 186 ? -10.921 9.719 5.129 1.00 95.56 186 TYR A O 1
ATOM 1480 N N . LYS A 1 187 ? -10.296 11.652 4.164 1.00 95.38 187 LYS A N 1
ATOM 1481 C CA . LYS A 1 187 ? -11.650 12.055 3.790 1.00 95.38 187 LYS A CA 1
ATOM 1482 C C . LYS A 1 187 ? -11.957 11.596 2.370 1.00 95.38 187 LYS A C 1
ATOM 1484 O O . LYS A 1 187 ? -11.323 12.059 1.423 1.00 95.38 187 LYS A O 1
ATOM 1489 N N . LYS A 1 188 ? -12.968 10.742 2.223 1.00 93.75 188 LYS A N 1
ATOM 1490 C CA . LYS A 1 188 ? -13.463 10.244 0.938 1.00 93.75 188 LYS A CA 1
ATOM 1491 C C . LYS A 1 188 ? -14.929 10.642 0.791 1.00 93.75 188 LYS A C 1
ATOM 1493 O O . LYS A 1 188 ? -15.807 10.101 1.455 1.00 93.75 188 LYS A O 1
ATOM 1498 N N . GLY A 1 189 ? -15.192 11.623 -0.072 1.00 91.81 189 GLY A N 1
ATOM 1499 C CA . GLY A 1 189 ? -16.511 12.252 -0.146 1.00 91.81 189 GLY A CA 1
ATOM 1500 C C . GLY A 1 189 ? -16.855 12.964 1.166 1.00 91.81 189 GLY A C 1
ATOM 1501 O O . GLY A 1 189 ? -16.126 13.860 1.594 1.00 91.81 189 GLY A O 1
ATOM 1502 N N . GLU A 1 190 ? -17.960 12.570 1.795 1.00 92.50 190 GLU A N 1
ATOM 1503 C CA . GLU A 1 190 ? -18.416 13.119 3.082 1.00 92.50 190 GLU A CA 1
ATOM 1504 C C . GLU A 1 190 ? -17.933 12.307 4.293 1.00 92.50 190 GLU A C 1
ATOM 1506 O O . GLU A 1 190 ? -18.036 12.772 5.426 1.00 92.50 190 GLU A O 1
ATOM 1511 N N . GLU A 1 191 ? -17.352 11.130 4.063 1.00 94.38 191 GLU A N 1
ATOM 1512 C CA . GLU A 1 191 ? -16.940 10.201 5.111 1.00 94.38 191 GLU A CA 1
ATOM 1513 C C . GLU A 1 191 ? -15.454 10.353 5.462 1.00 94.38 191 GLU A C 1
ATOM 1515 O O . GLU A 1 191 ? -14.611 10.623 4.601 1.00 94.38 191 GLU A O 1
ATOM 1520 N N . ASN A 1 192 ? -15.130 10.148 6.742 1.00 95.25 192 ASN A N 1
ATOM 1521 C CA . ASN A 1 192 ? -13.758 10.108 7.244 1.00 95.25 192 ASN A CA 1
ATOM 1522 C C . ASN A 1 192 ? -13.389 8.673 7.618 1.00 95.25 192 ASN A C 1
ATOM 1524 O O . ASN A 1 192 ? -14.054 8.045 8.441 1.00 95.25 192 ASN A O 1
ATOM 1528 N N . TYR A 1 193 ? -12.289 8.189 7.058 1.00 95.69 193 TYR A N 1
ATOM 1529 C CA . TYR A 1 193 ? -11.770 6.848 7.275 1.00 95.69 193 TYR A CA 1
ATOM 1530 C C . TYR A 1 193 ? -10.504 6.909 8.115 1.00 95.69 193 TYR A C 1
ATOM 1532 O O . TYR A 1 193 ? -9.597 7.685 7.819 1.00 95.69 193 TYR A O 1
ATOM 1540 N N . ASN A 1 194 ? -10.423 6.058 9.135 1.00 94.94 194 ASN A N 1
ATOM 1541 C CA . ASN A 1 194 ? -9.169 5.791 9.827 1.00 94.94 194 ASN A CA 1
ATOM 1542 C C . ASN A 1 194 ? -8.476 4.611 9.154 1.00 94.94 194 ASN A C 1
ATOM 1544 O O . ASN A 1 194 ? -9.097 3.574 8.920 1.00 94.94 194 ASN A O 1
ATOM 1548 N N . VAL A 1 195 ? -7.191 4.766 8.866 1.00 96.25 195 VAL A N 1
ATOM 1549 C CA . VAL A 1 195 ? -6.398 3.752 8.172 1.00 96.25 195 VAL A CA 1
ATOM 1550 C C . VAL A 1 195 ? -5.032 3.625 8.805 1.00 96.25 195 VAL A C 1
ATOM 1552 O O . VAL A 1 195 ? -4.381 4.613 9.145 1.00 96.25 195 VAL A O 1
ATOM 1555 N N . ILE A 1 196 ? -4.602 2.382 8.957 1.00 97.06 196 ILE A N 1
ATOM 1556 C CA . ILE A 1 196 ? -3.284 2.049 9.470 1.00 97.06 196 ILE A CA 1
ATOM 1557 C C . ILE A 1 196 ? -2.304 2.087 8.303 1.00 97.06 196 ILE A C 1
ATOM 1559 O O . ILE A 1 196 ? -2.452 1.359 7.323 1.00 97.06 196 ILE A O 1
ATOM 1563 N N . ILE A 1 197 ? -1.280 2.918 8.414 1.00 96.75 197 ILE A N 1
ATOM 1564 C CA . ILE A 1 197 ? -0.203 3.031 7.440 1.00 96.75 197 ILE A CA 1
ATOM 1565 C C . ILE A 1 197 ? 1.032 2.339 8.003 1.00 96.75 197 ILE A C 1
ATOM 1567 O O . ILE A 1 197 ? 1.438 2.638 9.123 1.00 96.75 197 ILE A O 1
ATOM 1571 N N . ILE A 1 198 ? 1.653 1.447 7.231 1.00 96.44 198 ILE A N 1
ATOM 1572 C CA . ILE A 1 198 ? 2.866 0.715 7.622 1.00 96.44 198 ILE A CA 1
ATOM 1573 C C . ILE A 1 198 ? 3.972 0.985 6.602 1.00 96.44 198 ILE A C 1
ATOM 1575 O O . ILE A 1 198 ? 3.854 0.651 5.426 1.00 96.44 198 ILE A O 1
ATOM 1579 N N . ASN A 1 199 ? 5.081 1.563 7.051 1.00 94.12 199 ASN A N 1
ATOM 1580 C CA . ASN A 1 199 ? 6.242 1.897 6.235 1.00 94.12 199 ASN A CA 1
ATOM 1581 C C . ASN A 1 199 ? 7.275 0.765 6.287 1.00 94.12 199 ASN A C 1
ATOM 1583 O O . ASN A 1 199 ? 8.084 0.696 7.210 1.00 94.12 199 ASN A O 1
ATOM 1587 N N . THR A 1 200 ? 7.310 -0.100 5.270 1.00 91.19 200 THR A N 1
ATOM 1588 C CA . THR A 1 200 ? 8.216 -1.269 5.271 1.00 91.19 200 THR A CA 1
ATOM 1589 C C . THR A 1 200 ? 9.633 -0.942 4.808 1.00 91.19 200 THR A C 1
ATOM 1591 O O . THR A 1 200 ? 10.548 -1.747 4.962 1.00 91.19 200 THR A O 1
ATOM 1594 N N . GLY A 1 201 ? 9.819 0.200 4.137 1.00 85.88 201 GLY A N 1
ATOM 1595 C CA . GLY A 1 201 ? 11.001 0.412 3.305 1.00 85.88 201 GLY A CA 1
ATOM 1596 C C . GLY A 1 201 ? 11.087 -0.631 2.182 1.00 85.88 201 GLY A C 1
ATOM 1597 O O . GLY A 1 201 ? 10.080 -1.208 1.772 1.00 85.88 201 GLY A O 1
ATOM 1598 N N . MET A 1 202 ? 12.294 -0.862 1.664 1.00 85.81 202 MET A N 1
ATOM 1599 C CA . MET A 1 202 ? 12.542 -1.890 0.649 1.00 85.81 202 MET A CA 1
ATOM 1600 C C . MET A 1 202 ? 12.820 -3.230 1.337 1.00 85.81 202 MET A C 1
ATOM 1602 O O . MET A 1 202 ? 13.925 -3.428 1.838 1.00 85.81 202 MET A O 1
ATOM 1606 N N . ILE A 1 203 ? 11.860 -4.161 1.331 1.00 87.44 203 ILE A N 1
ATOM 1607 C CA . ILE A 1 203 ? 11.926 -5.415 2.121 1.00 87.44 203 ILE A CA 1
ATOM 1608 C C . ILE A 1 203 ? 13.171 -6.250 1.812 1.00 87.44 203 ILE A C 1
ATOM 1610 O O . ILE A 1 203 ? 13.734 -6.903 2.686 1.00 87.44 203 ILE A O 1
ATOM 1614 N N . HIS A 1 204 ? 13.649 -6.195 0.574 1.00 83.75 204 HIS A N 1
ATOM 1615 C CA . HIS A 1 204 ? 14.851 -6.908 0.150 1.00 83.75 204 HIS A CA 1
ATOM 1616 C C . HIS A 1 204 ? 16.154 -6.390 0.758 1.00 83.75 204 HIS A C 1
ATOM 1618 O O . HIS A 1 204 ? 17.170 -7.071 0.677 1.00 83.75 204 HIS A O 1
ATOM 1624 N N . ARG A 1 205 ? 16.134 -5.185 1.332 1.00 86.31 205 ARG A N 1
ATOM 1625 C CA . ARG A 1 205 ? 17.270 -4.584 2.039 1.00 86.31 205 ARG A CA 1
ATOM 1626 C C . ARG A 1 205 ? 17.220 -4.841 3.542 1.00 86.31 205 ARG A C 1
ATOM 1628 O O . ARG A 1 205 ? 18.145 -4.447 4.239 1.00 86.31 205 ARG A O 1
ATOM 1635 N N . LEU A 1 206 ? 16.141 -5.448 4.038 1.00 87.62 206 LEU A N 1
ATOM 1636 C CA . LEU A 1 206 ? 15.998 -5.781 5.448 1.00 87.62 206 LEU A CA 1
ATOM 1637 C C . LEU A 1 206 ? 16.726 -7.093 5.746 1.00 87.62 206 LEU A C 1
ATOM 1639 O O . LEU A 1 206 ? 16.591 -8.076 5.006 1.00 87.62 206 LEU A O 1
ATOM 1643 N N . ASP A 1 207 ? 17.455 -7.118 6.857 1.00 92.19 207 ASP A N 1
ATOM 1644 C CA . ASP A 1 207 ? 17.912 -8.364 7.465 1.00 92.19 207 ASP A CA 1
ATOM 1645 C C . ASP A 1 207 ? 16.728 -9.158 8.051 1.00 92.19 207 ASP A C 1
ATOM 1647 O O . ASP A 1 207 ? 15.583 -8.695 8.088 1.00 92.19 207 ASP A O 1
ATOM 1651 N N . ASP A 1 208 ? 16.978 -10.396 8.470 1.00 92.25 208 ASP A N 1
ATOM 1652 C CA . ASP A 1 208 ? 15.911 -11.284 8.942 1.00 92.25 208 ASP A CA 1
ATOM 1653 C C . ASP A 1 208 ? 15.313 -10.847 10.290 1.00 92.25 208 ASP A C 1
ATOM 1655 O O . ASP A 1 208 ? 14.125 -11.068 10.534 1.00 92.25 208 ASP A O 1
ATOM 1659 N N . TYR A 1 209 ? 16.080 -10.147 11.131 1.00 93.19 209 TYR A N 1
ATOM 1660 C CA . TYR A 1 209 ? 15.572 -9.591 12.384 1.00 93.19 209 TYR A CA 1
ATOM 1661 C C . TYR A 1 209 ? 14.576 -8.452 12.121 1.00 93.19 209 TYR A C 1
ATOM 1663 O O . TYR A 1 209 ? 13.464 -8.451 12.657 1.00 93.19 209 TYR A O 1
ATOM 1671 N N . ALA A 1 210 ? 14.932 -7.518 11.238 1.00 92.50 210 ALA A N 1
ATOM 1672 C CA . ALA A 1 210 ? 14.073 -6.424 10.811 1.00 92.50 210 ALA A CA 1
ATOM 1673 C C . ALA A 1 210 ? 12.803 -6.939 10.116 1.00 92.50 210 ALA A C 1
ATOM 1675 O O . ALA A 1 210 ? 11.716 -6.430 10.397 1.00 92.50 210 ALA A O 1
ATOM 1676 N N . LYS A 1 211 ? 12.908 -7.982 9.277 1.00 93.56 211 LYS A N 1
ATOM 1677 C CA . LYS A 1 211 ? 11.732 -8.650 8.687 1.00 93.56 211 LYS A CA 1
ATOM 1678 C C . LYS A 1 211 ? 10.818 -9.239 9.756 1.00 93.56 211 LYS A C 1
ATOM 1680 O O . LYS A 1 211 ? 9.616 -9.006 9.694 1.00 93.56 211 LYS A O 1
ATOM 1685 N N . SER A 1 212 ? 11.371 -9.946 10.744 1.00 93.06 212 SER A N 1
ATOM 1686 C CA . SER A 1 212 ? 10.578 -10.547 11.822 1.00 93.06 212 SER A CA 1
ATOM 1687 C C . SER A 1 212 ? 9.851 -9.494 12.661 1.00 93.06 212 SER A C 1
ATOM 1689 O O . SER A 1 212 ? 8.667 -9.647 12.961 1.00 93.06 212 SER A O 1
ATOM 1691 N N . ARG A 1 213 ? 10.530 -8.394 13.014 1.00 94.44 213 ARG A N 1
ATOM 1692 C CA . ARG A 1 213 ? 9.914 -7.284 13.754 1.00 94.44 213 ARG A CA 1
ATOM 1693 C C . ARG A 1 213 ? 8.789 -6.627 12.952 1.00 94.44 213 ARG A C 1
ATOM 1695 O O . ARG A 1 213 ? 7.715 -6.415 13.505 1.00 94.44 213 ARG A O 1
ATOM 1702 N N . LEU A 1 214 ? 9.030 -6.339 11.672 1.00 94.88 214 LEU A N 1
ATOM 1703 C CA . LEU A 1 214 ? 8.016 -5.788 10.771 1.00 94.88 214 LEU A CA 1
ATOM 1704 C C . LEU A 1 214 ? 6.813 -6.733 10.639 1.00 94.88 214 LEU A C 1
ATOM 1706 O O . LEU A 1 214 ? 5.673 -6.285 10.656 1.00 94.88 214 LEU A O 1
ATOM 1710 N N . GLY A 1 215 ? 7.066 -8.039 10.551 1.00 96.00 215 GLY A N 1
ATOM 1711 C CA . GLY A 1 215 ? 6.040 -9.075 10.549 1.00 96.00 215 GLY A CA 1
ATOM 1712 C C . GLY A 1 215 ? 5.092 -8.988 11.729 1.00 96.00 215 GLY A C 1
ATOM 1713 O O . GLY A 1 215 ? 3.883 -8.909 11.541 1.00 96.00 215 GLY A O 1
ATOM 1714 N N . LYS A 1 216 ? 5.651 -8.930 12.941 1.00 95.94 216 LYS A N 1
ATOM 1715 C CA . LYS A 1 216 ? 4.873 -8.801 14.182 1.00 95.94 216 LYS A CA 1
ATOM 1716 C C . LYS A 1 216 ? 4.049 -7.516 14.219 1.00 95.94 216 LYS A C 1
ATOM 1718 O O . LYS A 1 216 ? 2.916 -7.540 14.681 1.00 95.94 216 LYS A O 1
ATOM 1723 N N . GLU A 1 217 ? 4.606 -6.406 13.737 1.00 95.06 217 GLU A N 1
ATOM 1724 C CA . GLU A 1 217 ? 3.889 -5.128 13.639 1.00 95.06 217 GLU A CA 1
ATOM 1725 C C . GLU A 1 217 ? 2.710 -5.220 12.660 1.00 95.06 217 GLU A C 1
ATOM 1727 O O . GLU A 1 217 ? 1.607 -4.798 12.990 1.00 95.06 217 GLU A O 1
ATOM 1732 N N . ILE A 1 218 ? 2.914 -5.822 11.486 1.00 96.25 218 ILE A N 1
ATOM 1733 C CA . ILE A 1 218 ? 1.842 -6.060 10.511 1.00 96.25 218 ILE A CA 1
ATOM 1734 C C . ILE A 1 218 ? 0.755 -6.956 11.114 1.00 96.25 218 ILE A C 1
ATOM 1736 O O . ILE A 1 218 ? -0.424 -6.616 11.044 1.00 96.25 218 ILE A O 1
ATOM 1740 N N . GLU A 1 219 ? 1.140 -8.079 11.719 1.00 97.12 219 GLU A N 1
ATOM 1741 C CA . GLU A 1 219 ? 0.200 -9.051 12.285 1.00 97.12 219 GLU A CA 1
ATOM 1742 C C . GLU A 1 219 ? -0.632 -8.451 13.423 1.00 97.12 219 GLU A C 1
ATOM 1744 O O . GLU A 1 219 ? -1.846 -8.637 13.432 1.00 97.12 219 GLU A O 1
ATOM 1749 N N . LEU A 1 220 ? -0.025 -7.628 14.286 1.00 96.12 220 LEU A N 1
ATOM 1750 C CA . LEU A 1 220 ? -0.726 -6.897 15.348 1.00 96.12 220 LEU A CA 1
ATOM 1751 C C . LEU A 1 220 ? -1.896 -6.057 14.812 1.00 96.12 220 LEU A C 1
ATOM 1753 O O . LEU A 1 220 ? -2.953 -5.993 15.437 1.00 96.12 220 LEU A O 1
ATOM 1757 N N . TYR A 1 221 ? -1.710 -5.386 13.675 1.00 96.50 221 TYR A N 1
ATOM 1758 C CA . TYR A 1 221 ? -2.767 -4.591 13.051 1.00 96.50 221 TYR A CA 1
ATOM 1759 C C . TYR A 1 221 ? -3.757 -5.449 12.270 1.00 96.50 221 TYR A C 1
ATOM 1761 O O . TYR A 1 221 ? -4.950 -5.150 12.253 1.00 96.50 221 TYR A O 1
ATOM 1769 N N . MET A 1 222 ? -3.290 -6.531 11.643 1.00 96.31 222 MET A N 1
ATOM 1770 C CA . MET A 1 222 ? -4.174 -7.492 10.985 1.00 96.31 222 MET A CA 1
ATOM 1771 C C . MET A 1 222 ? -5.165 -8.115 11.974 1.00 96.31 222 MET A C 1
ATOM 1773 O O . MET A 1 222 ? -6.328 -8.288 11.619 1.00 96.31 222 MET A O 1
ATOM 1777 N N . ASP A 1 223 ? -4.736 -8.391 13.205 1.00 95.94 223 ASP A N 1
ATOM 1778 C CA . ASP A 1 223 ? -5.580 -8.933 14.281 1.00 95.94 223 ASP A CA 1
ATOM 1779 C C . ASP A 1 223 ? -6.693 -7.972 14.737 1.00 95.94 223 ASP A C 1
ATOM 1781 O O . ASP A 1 223 ? -7.628 -8.389 15.408 1.00 95.94 223 ASP A O 1
ATOM 1785 N N . GLN A 1 224 ? -6.625 -6.687 14.373 1.00 92.56 224 GLN A N 1
ATOM 1786 C CA . GLN A 1 224 ? -7.658 -5.695 14.704 1.00 92.56 224 GLN A CA 1
ATOM 1787 C C . GLN A 1 224 ? -8.749 -5.589 13.628 1.00 92.56 224 GLN A C 1
ATOM 1789 O O . GLN A 1 224 ? -9.787 -4.969 13.859 1.00 92.56 224 GLN A O 1
ATOM 1794 N N . ILE A 1 225 ? -8.511 -6.135 12.430 1.00 89.88 225 ILE A N 1
ATOM 1795 C CA . ILE A 1 225 ? -9.387 -5.957 11.258 1.00 89.88 225 ILE A CA 1
ATOM 1796 C C . ILE A 1 225 ? -10.001 -7.266 10.730 1.00 89.88 225 ILE A C 1
ATOM 1798 O O . ILE A 1 225 ? -10.840 -7.223 9.812 1.00 89.88 225 ILE A O 1
ATOM 1802 N N . TYR A 1 226 ? -9.574 -8.402 11.286 1.00 80.56 226 TYR A N 1
ATOM 1803 C CA . TYR A 1 226 ? -10.067 -9.759 11.042 1.00 80.56 226 TYR A CA 1
ATOM 1804 C C . TYR A 1 226 ? -10.577 -10.362 12.340 1.00 80.56 226 TYR A C 1
ATOM 1806 O O . TYR A 1 226 ? -11.653 -10.989 12.264 1.00 80.56 226 TYR A O 1
#

Radius of gyration: 17.44 Å; Cα contacts (8 Å, |Δi|>4): 363; chains: 1; bounding box: 40×48×45 Å

pLDDT: mean 77.13, std 19.63, range [33.62, 98.25]

Sequence (226 aa):
MSCSCIYSISCKTNYNRDYNPTEFFFGYPNSKIWLIGVNPAGPVEQSGNHFVGDKLNHFIHGFSLENDKNKYKQTDYFGRFQKVSMKLFNLFGKENGVAHTDLVKCFSPSWTSDSFKDLDSSIALKNIISNCTNHLKSQLDSKDLEFPKIIICHGRPVADVISKLIPNPVLSDGSSIKYTSYIGSYKKGEENYNVIIINTGMIHRLDDYAKSRLGKEIELYMDQIY

Foldseek 3Di:
DALPPPDDPQQLWHQDDPDDLLPFKAADLQALEEEEAAEAADDSVVNPDPCNPDSLCVFLVQLPPPDDPPDDPVCPQLVLLCLQAVQLSVQGSHVNHYMYGYLQYTYDNDPDCVSVVPDVSVVSSVVRSVSSLVSVVCSCQPPVYHHHQEYEQEADSSVVSCCVQFNADAPPVRHDDPDQKGWTWHDHPNDIDTHIYGYLHHSVPDDSVSSHVSSVVVVVSVVVVD

Secondary structure (DSSP, 8-state):
-----TTSTT-------SS-GGG--BS-TT-SEEEEESS-B--GGGGTTTT-S-HHHHHHHHH-TTS-TTS-SSHHHHHGGGGT-HHHHTTBTSTTSEEEEESS-S-BS-SSGGGGTTS-HHHHHHHHHHHHHHHHHHHHH-TTSPPPSEEEE-SHHHHHHHHHHSPPPBPTTSPBP--SEEEEEEEETTEEEEEEEEE---GGGS-HHHHHHHHHHHHHHHTTT-